Protein AF-0000000067930398 (afdb_homodimer)

Nearest PDB structures (foldseek):
  2qe9-assembly1_B  TM=8.617E-01  e=8.164E-05  Bacillus subtilis
  2p1a-assembly1_B  TM=7.192E-01  e=2.380E-03  Bacillus cereus ATCC 10987
  8fx9-assembly1_A-2  TM=7.506E-01  e=1.959E-02  Mycobacterium tuberculosis
  2nsf-assembly1_A  TM=5.444E-01  e=3.318E-02  Corynebacterium glutamicum
  8jd3-assembly1_2  TM=2.497E-01  e=5.804E+00  Homo sapiens

Secondary structure (DSSP, 8-state):
-HHHHHHHHHHHHHHHHHHHHHHTTS-HHHHH---SBTTBSHHHHHHHHHHHHHHHHHHHHS-S---S-TT--S-SSHHHHHHHHHHHHHHHHHHHHHS-GGGGGSEEEEE-TTS-EEEEEHHHHHHHHHHHHHHHHHHHHHHHHHTTPPP----HHHHHTSTTTGGG-/-HHHHHHHHHHHHHHHHHHHHHHTTS-HHHHH---SBTTBSHHHHHHHHHHHHHHHHHHHHS-S---S-TT--S-SSHHHHHHHHHHHHHHHHHHHHHS-GGGGGSEEEEE-TTS-EEEEEHHHHHHHHHHHHHHHHHHHHHHHHHTTPPP----HHHHHTSTTTGGG-

Solvent-accessible surface area (backbone atoms only — not comparable to full-atom values): 18364 Å² total; per-residue (Å²): 108,51,65,60,53,43,40,49,34,51,46,49,42,55,45,48,51,53,52,50,57,58,53,66,75,47,53,73,66,61,31,61,37,74,71,32,40,96,50,29,18,42,48,42,37,55,29,25,53,50,39,52,50,32,34,50,47,20,48,75,69,73,48,79,69,54,70,92,47,74,81,46,74,84,53,88,54,64,70,60,37,51,54,51,47,54,52,50,35,50,50,49,36,50,54,58,64,70,51,56,66,70,56,49,74,34,68,48,60,39,70,45,96,86,68,44,79,46,73,46,44,37,48,54,52,51,50,30,55,56,49,50,48,38,22,50,47,24,33,39,53,31,45,37,28,54,71,69,41,76,84,75,94,65,53,56,60,60,42,30,70,31,90,88,29,38,87,60,78,108,53,67,60,52,43,40,50,34,50,46,48,40,54,43,49,51,54,53,51,57,58,53,65,75,48,53,73,65,62,33,61,36,75,72,31,41,96,50,31,18,42,49,42,36,55,29,26,51,50,39,53,50,32,36,50,47,19,47,75,70,73,48,79,68,53,69,92,48,72,81,46,74,86,51,90,52,65,70,61,39,51,54,51,48,53,51,50,35,50,50,49,36,50,52,58,64,68,52,56,65,68,57,49,76,33,68,46,60,38,71,43,95,86,68,45,81,47,74,46,44,38,46,54,52,52,51,28,55,56,48,51,48,38,21,51,48,24,34,40,53,29,45,38,28,54,70,70,41,77,83,75,95,64,53,55,60,60,42,31,70,32,88,90,28,38,86,59,79

Radius of gyration: 19.27 Å; Cα contacts (8 Å, |Δi|>4): 491; chains: 2; bounding box: 47×46×44 Å

Sequence (338 aa):
MKQHFMMFAAYNQWANTRIYDAAADLDEEELGRDVGASFGSMLGTLNHLLVTDRIWMKRFTGEGDAPSNLAAILYRAFPGLRLAREAEDRRIVDWVGGMTDKAFAGRFSYMTTDMRTVSQRLAPALSHLFNHQTHHRGQAHMCLTVLGRPSVPLDLMLFQRSEEGRAYAMKQHFMMFAAYNQWANTRIYDAAADLDEEELGRDVGASFGSMLGTLNHLLVTDRIWMKRFTGEGDAPSNLAAILYRAFPGLRLAREAEDRRIVDWVGGMTDKAFAGRFSYMTTDMRTVSQRLAPALSHLFNHQTHHRGQAHMCLTVLGRPSVPLDLMLFQRSEEGRAYA

Structure (mmCIF, N/CA/C/O backbone):
data_AF-0000000067930398-model_v1
#
loop_
_entity.id
_entity.type
_entity.pdbx_description
1 polymer 'DinB family protein'
#
loop_
_atom_site.group_PDB
_atom_site.id
_atom_site.type_symbol
_atom_site.label_atom_id
_atom_site.label_alt_id
_atom_site.label_comp_id
_atom_site.label_asym_id
_atom_site.label_entity_id
_atom_site.label_seq_id
_atom_site.pdbx_PDB_ins_code
_atom_site.Cartn_x
_atom_site.Cartn_y
_atom_site.Cartn_z
_atom_site.occupancy
_atom_site.B_iso_or_equiv
_atom_site.auth_seq_id
_atom_site.auth_comp_id
_atom_site.auth_asym_id
_atom_site.auth_atom_id
_atom_site.pdbx_PDB_model_num
ATOM 1 N N . MET A 1 1 ? 1.537 16.5 9.758 1 93.19 1 MET A N 1
ATOM 2 C CA . MET A 1 1 ? 2.104 15.719 8.664 1 93.19 1 MET A CA 1
ATOM 3 C C . MET A 1 1 ? 3.385 15.016 9.102 1 93.19 1 MET A C 1
ATOM 5 O O . MET A 1 1 ? 3.617 13.859 8.742 1 93.19 1 MET A O 1
ATOM 9 N N . LYS A 1 2 ? 4.086 15.602 10.016 1 94.44 2 LYS A N 1
ATOM 10 C CA . LYS A 1 2 ? 5.348 14.992 10.438 1 94.44 2 LYS A CA 1
ATOM 11 C C . LYS A 1 2 ? 5.109 13.648 11.117 1 94.44 2 LYS A C 1
ATOM 13 O O . LYS A 1 2 ? 5.727 12.648 10.758 1 94.44 2 LYS A O 1
ATOM 18 N N . GLN A 1 3 ? 4.215 13.594 12.07 1 95.56 3 GLN A N 1
ATOM 19 C CA . GLN A 1 3 ? 3.926 12.352 12.773 1 95.56 3 GLN A CA 1
ATOM 20 C C . GLN A 1 3 ? 3.479 11.258 11.805 1 95.56 3 GLN A C 1
ATOM 22 O O . GLN A 1 3 ? 3.863 10.102 11.953 1 95.56 3 GLN A O 1
ATOM 27 N N . HIS A 1 4 ? 2.695 11.594 10.852 1 97.38 4 HIS A N 1
ATOM 28 C CA . HIS A 1 4 ? 2.182 10.672 9.844 1 97.38 4 HIS A CA 1
ATOM 29 C C . HIS A 1 4 ? 3.316 10.031 9.055 1 97.38 4 HIS A C 1
ATOM 31 O O . HIS A 1 4 ? 3.389 8.805 8.945 1 97.38 4 HIS A O 1
ATOM 37 N N . PHE A 1 5 ? 4.18 10.867 8.562 1 98.44 5 PHE A N 1
ATOM 38 C CA . PHE A 1 5 ? 5.234 10.336 7.707 1 98.44 5 PHE A CA 1
ATOM 39 C C . PHE A 1 5 ? 6.309 9.648 8.531 1 98.44 5 PHE A C 1
ATOM 41 O O . PHE A 1 5 ? 6.938 8.695 8.07 1 98.44 5 PHE A O 1
ATOM 48 N N . MET A 1 6 ? 6.508 10.086 9.789 1 98.38 6 MET A N 1
ATOM 49 C CA . MET A 1 6 ? 7.391 9.344 10.68 1 98.38 6 MET A CA 1
ATOM 50 C C . MET A 1 6 ? 6.832 7.957 10.969 1 98.38 6 MET A C 1
ATOM 52 O O . MET A 1 6 ? 7.582 6.984 11.062 1 98.38 6 MET A O 1
ATOM 56 N N . MET A 1 7 ? 5.555 7.852 11.141 1 98.69 7 MET A N 1
ATOM 57 C CA . MET A 1 7 ? 4.914 6.551 11.305 1 98.69 7 MET A CA 1
ATOM 58 C C . MET A 1 7 ? 5.207 5.641 10.117 1 98.69 7 MET A C 1
ATOM 60 O O . MET A 1 7 ? 5.609 4.488 10.297 1 98.69 7 MET A O 1
ATOM 64 N N . PHE A 1 8 ? 5.043 6.18 8.914 1 98.81 8 PHE A N 1
ATOM 65 C CA . PHE A 1 8 ? 5.227 5.344 7.734 1 98.81 8 PHE A CA 1
ATOM 66 C C . PHE A 1 8 ? 6.695 4.98 7.551 1 98.81 8 PHE A C 1
ATOM 68 O O . PHE A 1 8 ? 7.012 3.883 7.086 1 98.81 8 PHE A O 1
ATOM 75 N N . ALA A 1 9 ? 7.602 5.926 7.844 1 98.88 9 ALA A N 1
ATOM 76 C CA . ALA A 1 9 ? 9.023 5.59 7.781 1 98.88 9 ALA A CA 1
ATOM 77 C C . ALA A 1 9 ? 9.359 4.445 8.734 1 98.88 9 ALA A C 1
ATOM 79 O O . ALA A 1 9 ? 10.039 3.49 8.352 1 98.88 9 ALA A O 1
ATOM 80 N N . ALA A 1 10 ? 8.867 4.547 9.922 1 98.81 10 ALA A N 1
ATOM 81 C CA . ALA A 1 10 ? 9.102 3.506 10.922 1 98.81 10 ALA A CA 1
ATOM 82 C C . ALA A 1 10 ? 8.406 2.205 10.539 1 98.81 10 ALA A C 1
ATOM 84 O O . ALA A 1 10 ? 8.984 1.122 10.68 1 98.81 10 ALA A O 1
ATOM 85 N N . TYR A 1 11 ? 7.18 2.293 10.117 1 98.94 11 TYR A N 1
ATOM 86 C CA . TYR A 1 11 ? 6.445 1.121 9.656 1 98.94 11 TYR A CA 1
ATOM 87 C C . TYR A 1 11 ? 7.184 0.428 8.516 1 98.94 11 TYR A C 1
ATOM 89 O O . TYR A 1 11 ? 7.27 -0.802 8.484 1 98.94 11 TYR A O 1
ATOM 97 N N . ASN A 1 12 ? 7.633 1.242 7.527 1 98.81 12 ASN A N 1
ATOM 98 C CA . ASN A 1 12 ? 8.359 0.679 6.395 1 98.81 12 ASN A CA 1
ATOM 99 C C . ASN A 1 12 ? 9.57 -0.131 6.852 1 98.81 12 ASN A C 1
ATOM 101 O O . ASN A 1 12 ? 9.797 -1.239 6.363 1 98.81 12 ASN A O 1
ATOM 105 N N . GLN A 1 13 ? 10.32 0.449 7.762 1 98.81 13 GLN A N 1
ATOM 106 C CA . GLN A 1 13 ? 11.461 -0.281 8.305 1 98.81 13 GLN A CA 1
ATOM 107 C C . GLN A 1 13 ? 11.016 -1.574 8.984 1 98.81 13 GLN A C 1
ATOM 109 O O . GLN A 1 13 ? 11.594 -2.637 8.742 1 98.81 13 GLN A O 1
ATOM 114 N N . TRP A 1 14 ? 10.008 -1.521 9.781 1 98.88 14 TRP A N 1
ATOM 115 C CA . TRP A 1 14 ? 9.445 -2.656 10.5 1 98.88 14 TRP A CA 1
ATOM 116 C C . TRP A 1 14 ? 8.961 -3.73 9.531 1 98.88 14 TRP A C 1
ATOM 118 O O . TRP A 1 14 ? 9.289 -4.906 9.688 1 98.88 14 TRP A O 1
ATOM 128 N N . ALA A 1 15 ? 8.227 -3.373 8.562 1 98.88 15 ALA A N 1
ATOM 129 C CA . ALA A 1 15 ? 7.645 -4.301 7.594 1 98.88 15 ALA A CA 1
ATOM 130 C C . ALA A 1 15 ? 8.727 -4.918 6.707 1 98.88 15 ALA A C 1
ATOM 132 O O . ALA A 1 15 ? 8.68 -6.113 6.406 1 98.88 15 ALA A O 1
ATOM 133 N N . ASN A 1 16 ? 9.664 -4.07 6.246 1 98.88 16 ASN A N 1
ATOM 134 C CA . ASN A 1 16 ? 10.773 -4.609 5.469 1 98.88 16 ASN A CA 1
ATOM 135 C C . ASN A 1 16 ? 11.555 -5.652 6.258 1 98.88 16 ASN A C 1
ATOM 137 O O . ASN A 1 16 ? 11.922 -6.699 5.719 1 98.88 16 ASN A O 1
ATOM 141 N N . THR A 1 17 ? 11.82 -5.348 7.504 1 98.81 17 THR A N 1
ATOM 142 C CA . THR A 1 17 ? 12.539 -6.312 8.328 1 98.81 17 THR A CA 1
ATOM 143 C C . THR A 1 17 ? 11.812 -7.656 8.336 1 98.81 17 THR A C 1
ATOM 145 O O . THR A 1 17 ? 12.438 -8.703 8.172 1 98.81 17 THR A O 1
ATOM 148 N N . ARG A 1 18 ? 10.578 -7.703 8.469 1 98.81 18 ARG A N 1
ATOM 149 C CA . ARG A 1 18 ? 9.781 -8.922 8.555 1 98.81 18 ARG A CA 1
ATOM 150 C C . ARG A 1 18 ? 9.797 -9.68 7.23 1 98.81 18 ARG A C 1
ATOM 152 O O . ARG A 1 18 ? 9.938 -10.906 7.215 1 98.81 18 ARG A O 1
ATOM 159 N N . ILE A 1 19 ? 9.633 -8.969 6.125 1 98.88 19 ILE A N 1
ATOM 160 C CA . ILE A 1 19 ? 9.633 -9.609 4.816 1 98.88 19 ILE A CA 1
ATOM 161 C C . ILE A 1 19 ? 11.023 -10.188 4.531 1 98.88 19 ILE A C 1
ATOM 163 O O . ILE A 1 19 ? 11.141 -11.297 4 1 98.88 19 ILE A O 1
ATOM 167 N N . TYR A 1 20 ? 12.07 -9.422 4.828 1 98.94 20 TYR A N 1
ATOM 168 C CA . TYR A 1 20 ? 13.43 -9.906 4.59 1 98.94 20 TYR A CA 1
ATOM 169 C C . TYR A 1 20 ? 13.75 -11.094 5.484 1 98.94 20 TYR A C 1
ATOM 171 O O . TYR A 1 20 ? 14.453 -12.023 5.07 1 98.94 20 TYR A O 1
ATOM 179 N N . ASP A 1 21 ? 13.266 -11.094 6.766 1 98.88 21 ASP A N 1
ATOM 180 C CA . ASP A 1 21 ? 13.43 -12.25 7.633 1 98.88 21 ASP A CA 1
ATOM 181 C C . ASP A 1 21 ? 12.805 -13.5 7.008 1 98.88 21 ASP A C 1
ATOM 183 O O . ASP A 1 21 ? 13.422 -14.57 7.008 1 98.88 21 ASP A O 1
ATOM 187 N N . ALA A 1 22 ? 11.625 -13.367 6.516 1 98.81 22 ALA A N 1
ATOM 188 C CA . ALA A 1 22 ? 10.953 -14.492 5.875 1 98.81 22 ALA A CA 1
ATOM 189 C C . ALA A 1 22 ? 11.688 -14.93 4.613 1 98.81 22 ALA A C 1
ATOM 191 O O . ALA A 1 22 ? 11.836 -16.125 4.355 1 98.81 22 ALA A O 1
ATOM 192 N N . ALA A 1 23 ? 12.148 -13.961 3.832 1 98.81 23 ALA A N 1
ATOM 193 C CA . ALA A 1 23 ? 12.844 -14.242 2.58 1 98.81 23 ALA A CA 1
ATOM 194 C C . ALA A 1 23 ? 14.18 -14.938 2.838 1 98.81 23 ALA A C 1
ATOM 196 O O . ALA A 1 23 ? 14.68 -15.664 1.979 1 98.81 23 ALA A O 1
ATOM 197 N N . ALA A 1 24 ? 14.742 -14.695 4 1 98.44 24 ALA A N 1
ATOM 198 C CA . ALA A 1 24 ? 16.031 -15.281 4.352 1 98.44 24 ALA A CA 1
ATOM 199 C C . ALA A 1 24 ? 15.938 -16.797 4.441 1 98.44 24 ALA A C 1
ATOM 201 O O . ALA A 1 24 ? 16.953 -17.5 4.379 1 98.44 24 ALA A O 1
ATOM 202 N N . ASP A 1 25 ? 14.742 -17.344 4.602 1 97.69 25 ASP A N 1
ATOM 203 C CA . ASP A 1 25 ? 14.531 -18.781 4.699 1 97.69 25 ASP A CA 1
ATOM 204 C C . ASP A 1 25 ? 14.469 -19.422 3.312 1 97.69 25 ASP A C 1
ATOM 206 O O . ASP A 1 25 ? 14.438 -20.641 3.193 1 97.69 25 ASP A O 1
ATOM 210 N N . LEU A 1 26 ? 14.461 -18.641 2.25 1 98.44 26 LEU A N 1
ATOM 211 C CA . LEU A 1 26 ? 14.461 -19.156 0.886 1 98.44 26 LEU A CA 1
ATOM 212 C C . LEU A 1 26 ? 15.891 -19.469 0.426 1 98.44 26 LEU A C 1
ATOM 214 O O . LEU A 1 26 ? 16.812 -18.719 0.75 1 98.44 26 LEU A O 1
ATOM 218 N N . ASP A 1 27 ? 16.062 -20.531 -0.347 1 98.06 27 ASP A N 1
ATOM 219 C CA . ASP A 1 27 ? 17.375 -20.75 -0.948 1 98.06 27 ASP A CA 1
ATOM 220 C C . ASP A 1 27 ? 17.547 -19.922 -2.219 1 98.06 27 ASP A C 1
ATOM 222 O O . ASP A 1 27 ? 16.625 -19.219 -2.635 1 98.06 27 ASP A O 1
ATOM 226 N N . GLU A 1 28 ? 18.688 -19.969 -2.799 1 97.62 28 GLU A N 1
ATOM 227 C CA . GLU A 1 28 ? 19.031 -19.125 -3.934 1 97.62 28 GLU A CA 1
ATOM 228 C C . GLU A 1 28 ? 18.094 -19.375 -5.117 1 97.62 28 GLU A C 1
ATOM 230 O O . GLU A 1 28 ? 17.672 -18.438 -5.801 1 97.62 28 GLU A O 1
ATOM 235 N N . GLU A 1 29 ? 17.844 -20.578 -5.402 1 98.25 29 GLU A N 1
ATOM 236 C CA . GLU A 1 29 ? 16.938 -20.922 -6.5 1 98.25 29 GLU A CA 1
ATOM 237 C C . GLU A 1 29 ? 15.547 -20.359 -6.273 1 98.25 29 GLU A C 1
ATOM 239 O O . GLU A 1 29 ? 14.945 -19.781 -7.188 1 98.25 29 GLU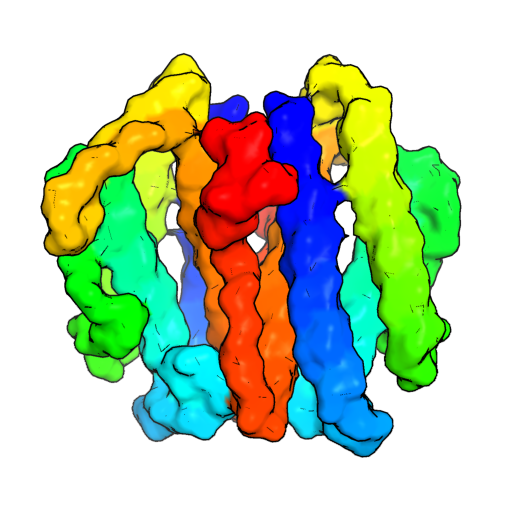 A O 1
ATOM 244 N N . GLU A 1 30 ? 15.023 -20.484 -5.074 1 98.69 30 GLU A N 1
ATOM 245 C CA . GLU A 1 30 ? 13.695 -19.969 -4.73 1 98.69 30 GLU A CA 1
ATOM 246 C C . GLU A 1 30 ? 13.664 -18.438 -4.812 1 98.69 30 GLU A C 1
ATOM 248 O O . GLU A 1 30 ? 12.695 -17.859 -5.305 1 98.69 30 GLU A O 1
ATOM 253 N N . LEU A 1 31 ? 14.727 -17.828 -4.289 1 98.75 31 LEU A N 1
ATOM 254 C CA . LEU A 1 31 ? 14.805 -16.359 -4.316 1 98.75 31 LEU A CA 1
ATOM 255 C C . LEU A 1 31 ? 14.711 -15.836 -5.746 1 98.75 31 LEU A C 1
ATOM 257 O O . LEU A 1 31 ? 14.086 -14.805 -5.992 1 98.75 31 LEU A O 1
ATOM 261 N N . GLY A 1 32 ? 15.289 -16.531 -6.66 1 98.62 32 GLY A N 1
ATOM 262 C CA . GLY A 1 32 ? 15.375 -16.047 -8.031 1 98.62 32 GLY A CA 1
ATOM 263 C C . GLY A 1 32 ? 14.312 -16.656 -8.938 1 98.62 32 GLY A C 1
ATOM 264 O O . GLY A 1 32 ? 14.219 -16.281 -10.109 1 98.62 32 GLY A O 1
ATOM 265 N N . ARG A 1 33 ? 13.492 -17.578 -8.445 1 98.62 33 ARG A N 1
ATOM 266 C CA . ARG A 1 33 ? 12.5 -18.266 -9.266 1 98.62 33 ARG A CA 1
ATOM 267 C C . ARG A 1 33 ? 11.445 -17.297 -9.773 1 98.62 33 ARG A C 1
ATOM 269 O O . ARG A 1 33 ? 10.93 -16.469 -9.016 1 98.62 33 ARG A O 1
ATOM 276 N N . ASP A 1 34 ? 11.148 -17.391 -11.078 1 98.62 34 ASP A N 1
ATOM 277 C CA . ASP A 1 34 ? 10.047 -16.594 -11.617 1 98.62 34 ASP A CA 1
ATOM 278 C C . ASP A 1 34 ? 8.703 -17.125 -11.133 1 98.62 34 ASP A C 1
ATOM 280 O O . ASP A 1 34 ? 8.305 -18.234 -11.484 1 98.62 34 ASP A O 1
ATOM 284 N N . VAL A 1 35 ? 8.039 -16.375 -10.328 1 98.5 35 VAL A N 1
ATOM 285 C CA . VAL A 1 35 ? 6.762 -16.812 -9.773 1 98.5 35 VAL A CA 1
ATOM 286 C C . VAL A 1 35 ? 5.633 -15.93 -10.289 1 98.5 35 VAL A C 1
ATOM 288 O O . VAL A 1 35 ? 4.555 -15.883 -9.695 1 98.5 35 VAL A O 1
ATOM 291 N N . GLY A 1 36 ? 5.895 -15.109 -11.273 1 97.75 36 GLY A N 1
ATOM 292 C CA . GLY A 1 36 ? 4.844 -14.367 -11.961 1 97.75 36 GLY A CA 1
ATOM 293 C C . GLY A 1 36 ? 4.672 -12.953 -11.438 1 97.75 36 GLY A C 1
ATOM 294 O O . GLY A 1 36 ? 3.756 -12.242 -11.852 1 97.75 36 GLY A O 1
ATOM 295 N N . ALA A 1 37 ? 5.574 -12.523 -10.539 1 96.94 37 ALA A N 1
ATOM 296 C CA . ALA A 1 37 ? 5.52 -11.148 -10.055 1 96.94 37 ALA A CA 1
ATOM 297 C C . ALA A 1 37 ? 5.906 -10.164 -11.156 1 96.94 37 ALA A C 1
ATOM 299 O O . ALA A 1 37 ? 6.508 -10.555 -12.164 1 96.94 37 ALA A O 1
ATOM 300 N N . SER A 1 38 ? 5.562 -8.906 -11 1 96.31 38 SER A N 1
ATOM 301 C CA . SER A 1 38 ? 5.875 -7.867 -11.969 1 96.31 38 SER A CA 1
ATOM 302 C C . SER A 1 38 ? 7.363 -7.848 -12.305 1 96.31 38 SER A C 1
ATOM 304 O O . SER A 1 38 ? 7.746 -7.578 -13.438 1 96.31 38 SER A O 1
ATOM 306 N N . PHE A 1 39 ? 8.141 -8.148 -11.266 1 97.62 39 PHE A N 1
ATOM 307 C CA . PHE A 1 39 ? 9.586 -8.188 -11.453 1 97.62 39 PHE A CA 1
ATOM 308 C C . PHE A 1 39 ? 10.109 -9.617 -11.32 1 97.62 39 PHE A C 1
ATOM 310 O O . PHE A 1 39 ? 11.242 -9.828 -10.891 1 97.62 39 PHE A O 1
ATOM 317 N N . GLY A 1 40 ? 9.25 -10.523 -11.578 1 97.88 40 GLY A N 1
ATOM 318 C CA . GLY A 1 40 ? 9.547 -11.922 -11.82 1 97.88 40 GLY A CA 1
ATOM 319 C C . GLY A 1 40 ? 9.641 -12.742 -10.547 1 97.88 40 GLY A C 1
ATOM 320 O O . GLY A 1 40 ? 9.016 -13.797 -10.43 1 97.88 40 GLY A O 1
ATOM 321 N N . SER A 1 41 ? 10.469 -12.289 -9.586 1 98.81 41 SER A N 1
ATOM 322 C CA . SER A 1 41 ? 10.844 -13.109 -8.438 1 98.81 41 SER A CA 1
ATOM 323 C C . SER A 1 41 ? 10.883 -12.281 -7.156 1 98.81 41 SER A C 1
ATOM 325 O O . SER A 1 41 ? 10.742 -11.055 -7.199 1 98.81 41 SER A O 1
ATOM 327 N N . MET A 1 42 ? 11.031 -13.031 -6.039 1 98.88 42 MET A N 1
ATOM 328 C CA . MET A 1 42 ? 11.281 -12.359 -4.77 1 98.88 42 MET A CA 1
ATOM 329 C C . MET A 1 42 ? 12.492 -11.445 -4.867 1 98.88 42 MET A C 1
ATOM 331 O O . MET A 1 42 ? 12.422 -10.273 -4.484 1 98.88 42 MET A O 1
ATOM 335 N N . LEU A 1 43 ? 13.578 -11.969 -5.426 1 98.88 43 LEU A N 1
ATOM 336 C CA . LEU A 1 43 ? 14.805 -11.188 -5.555 1 98.88 43 LEU A CA 1
ATOM 337 C C . LEU A 1 43 ? 14.586 -9.969 -6.434 1 98.88 43 LEU A C 1
ATOM 339 O O . LEU A 1 43 ? 15 -8.859 -6.086 1 98.88 43 LEU A O 1
ATOM 343 N N . GLY A 1 44 ? 13.938 -10.172 -7.582 1 98.81 44 GLY A N 1
ATOM 344 C CA . GLY A 1 44 ? 13.641 -9.047 -8.461 1 98.81 44 GLY A CA 1
ATOM 345 C C . GLY A 1 44 ? 12.766 -7.996 -7.809 1 98.81 44 GLY A C 1
ATOM 346 O O . GLY A 1 44 ? 13.008 -6.797 -7.965 1 98.81 44 GLY A O 1
ATOM 347 N N . THR A 1 45 ? 11.789 -8.406 -7.062 1 98.88 45 THR A N 1
ATOM 348 C CA . THR A 1 45 ? 10.852 -7.5 -6.41 1 98.88 45 THR A CA 1
ATOM 349 C C . THR A 1 45 ? 11.555 -6.684 -5.328 1 98.88 45 THR A C 1
ATOM 351 O O . THR A 1 45 ? 11.383 -5.465 -5.254 1 98.88 45 THR A O 1
ATOM 354 N N . LEU A 1 46 ? 12.359 -7.352 -4.508 1 98.94 46 LEU A N 1
ATOM 355 C CA . LEU A 1 46 ? 13.047 -6.652 -3.426 1 98.94 46 LEU A CA 1
ATOM 356 C C . LEU A 1 46 ? 14.094 -5.691 -3.979 1 98.94 46 LEU A C 1
ATOM 358 O O . LEU A 1 46 ? 14.297 -4.605 -3.432 1 98.94 46 LEU A O 1
ATOM 362 N N . ASN A 1 47 ? 14.773 -6.059 -5.035 1 98.88 47 ASN A N 1
ATOM 363 C CA . ASN A 1 47 ? 15.672 -5.121 -5.691 1 98.88 47 ASN A CA 1
ATOM 364 C C . ASN A 1 47 ? 14.922 -3.91 -6.238 1 98.88 47 ASN A C 1
ATOM 366 O O . ASN A 1 47 ? 15.367 -2.771 -6.082 1 98.88 47 ASN A O 1
ATOM 370 N N . HIS A 1 48 ? 13.805 -4.105 -6.863 1 98.81 48 HIS A N 1
ATOM 371 C CA . HIS A 1 48 ? 13.008 -3.008 -7.395 1 98.81 48 HIS A CA 1
ATOM 372 C C . HIS A 1 48 ? 12.633 -2.018 -6.301 1 98.81 48 HIS A C 1
ATOM 374 O O . HIS A 1 48 ? 12.688 -0.803 -6.508 1 98.81 48 HIS A O 1
ATOM 380 N N . LEU A 1 49 ? 12.266 -2.549 -5.16 1 98.81 49 LEU A N 1
ATOM 381 C CA . LEU A 1 49 ? 11.898 -1.69 -4.039 1 98.81 49 LEU A CA 1
ATOM 382 C C . LEU A 1 49 ? 13.07 -0.814 -3.617 1 98.81 49 LEU A C 1
ATOM 384 O O . LEU A 1 49 ? 12.906 0.386 -3.387 1 98.81 49 LEU A O 1
ATOM 388 N N . LEU A 1 50 ? 14.203 -1.416 -3.506 1 98.81 50 LEU A N 1
ATOM 389 C CA . LEU A 1 50 ? 15.391 -0.657 -3.135 1 98.81 50 LEU A CA 1
ATOM 390 C C . LEU A 1 50 ? 15.742 0.365 -4.211 1 98.81 50 LEU A C 1
ATOM 392 O O . LEU A 1 50 ? 16.047 1.52 -3.9 1 98.81 50 LEU A O 1
ATOM 396 N N . VAL A 1 51 ? 15.664 -0.019 -5.488 1 98.62 51 VAL A N 1
ATOM 397 C CA . VAL A 1 51 ? 15.953 0.848 -6.625 1 98.62 51 VAL A CA 1
ATOM 398 C C . VAL A 1 51 ? 15.062 2.086 -6.566 1 98.62 51 VAL A C 1
ATOM 400 O O . VAL A 1 51 ? 15.555 3.217 -6.633 1 98.62 51 VAL A O 1
ATOM 403 N N . THR A 1 52 ? 13.82 1.896 -6.402 1 98.25 52 THR A N 1
ATOM 404 C CA . THR A 1 52 ? 12.867 3.002 -6.434 1 98.25 52 THR A CA 1
ATOM 405 C C . THR A 1 52 ? 13.078 3.924 -5.234 1 98.25 52 THR A C 1
ATOM 407 O O . THR A 1 52 ? 12.992 5.148 -5.367 1 98.25 52 THR A O 1
ATOM 410 N N . ASP A 1 53 ? 13.312 3.322 -4.066 1 98.56 53 ASP A N 1
ATOM 411 C CA . ASP A 1 53 ? 13.594 4.148 -2.896 1 98.56 53 ASP A CA 1
ATOM 412 C C . ASP A 1 53 ? 14.812 5.039 -3.127 1 98.56 53 ASP A C 1
ATOM 414 O O . ASP A 1 53 ? 14.789 6.227 -2.805 1 98.56 53 ASP A O 1
ATOM 418 N N . ARG A 1 54 ? 15.844 4.484 -3.652 1 98.19 54 ARG A N 1
ATOM 419 C CA . ARG A 1 54 ? 17.062 5.25 -3.895 1 98.19 54 ARG A CA 1
ATOM 420 C C . ARG A 1 54 ? 16.812 6.367 -4.902 1 98.19 54 ARG A C 1
ATOM 422 O O . ARG A 1 54 ? 17.312 7.48 -4.742 1 98.19 54 ARG A O 1
ATOM 429 N N . ILE A 1 55 ? 16.062 6.102 -5.922 1 96.88 55 ILE A N 1
ATOM 430 C CA . ILE A 1 55 ? 15.727 7.117 -6.914 1 96.88 55 ILE A CA 1
ATOM 431 C C . ILE A 1 55 ? 14.984 8.273 -6.242 1 96.88 55 ILE A C 1
ATOM 433 O O . ILE A 1 55 ? 15.359 9.438 -6.402 1 96.88 55 ILE A O 1
ATOM 437 N N . TRP A 1 56 ? 14.008 8 -5.5 1 97.69 56 TRP A N 1
ATOM 438 C CA . TRP A 1 56 ? 13.188 9.047 -4.902 1 97.69 56 TRP A CA 1
ATOM 439 C C . TRP A 1 56 ? 13.945 9.773 -3.799 1 97.69 56 TRP A C 1
ATOM 441 O O . TRP A 1 56 ? 13.812 10.992 -3.646 1 97.69 56 TRP A O 1
ATOM 451 N N . MET A 1 57 ? 14.758 9 -3.004 1 98.19 57 MET A N 1
ATOM 452 C CA . MET A 1 57 ? 15.547 9.664 -1.974 1 98.19 57 MET A CA 1
ATOM 453 C C . MET A 1 57 ? 16.562 10.609 -2.598 1 98.19 57 MET A C 1
ATOM 455 O O . MET A 1 57 ? 16.875 11.664 -2.035 1 98.19 57 MET A O 1
ATOM 459 N N . LYS A 1 58 ? 17.094 10.242 -3.721 1 96.88 58 LYS A N 1
ATOM 460 C CA . LYS A 1 58 ? 17.953 11.172 -4.453 1 96.88 58 LYS A CA 1
ATOM 461 C C . LYS A 1 58 ? 17.172 12.406 -4.883 1 96.88 58 LYS A C 1
ATOM 463 O O . LYS A 1 58 ? 17.672 13.531 -4.766 1 96.88 58 LYS A O 1
ATOM 468 N N . ARG A 1 59 ? 16.031 12.242 -5.391 1 96.56 59 ARG A N 1
ATOM 469 C CA . ARG A 1 59 ? 15.188 13.367 -5.789 1 96.56 59 ARG A CA 1
ATOM 470 C C . ARG A 1 59 ? 14.891 14.281 -4.602 1 96.56 59 ARG A C 1
ATOM 472 O O . ARG A 1 59 ? 14.953 15.508 -4.723 1 96.56 59 ARG A O 1
ATOM 479 N N . PHE A 1 60 ? 14.586 13.695 -3.438 1 97.62 60 PHE A N 1
ATOM 480 C CA . PHE A 1 60 ? 14.188 14.445 -2.254 1 97.62 60 PHE A CA 1
ATOM 481 C C . PHE A 1 60 ? 15.375 15.211 -1.681 1 97.62 60 PHE A C 1
ATOM 483 O O . PHE A 1 60 ? 15.227 16.344 -1.223 1 97.62 60 PHE A O 1
ATOM 490 N N . THR A 1 61 ? 16.578 14.594 -1.695 1 96.75 61 THR A N 1
ATOM 491 C CA . THR A 1 61 ? 17.656 15.109 -0.862 1 96.75 61 THR A CA 1
ATOM 492 C C . THR A 1 61 ? 18.797 15.648 -1.726 1 96.75 61 THR A C 1
ATOM 494 O O . THR A 1 61 ? 19.672 16.359 -1.233 1 96.75 61 THR A O 1
ATOM 497 N N . GLY A 1 62 ? 18.812 15.172 -3.006 1 94.81 62 GLY A N 1
ATOM 498 C CA . GLY A 1 62 ? 19.938 15.477 -3.869 1 94.81 62 GLY A CA 1
ATOM 499 C C . GLY A 1 62 ? 21.156 14.602 -3.607 1 94.81 62 GLY A C 1
ATOM 500 O O . GLY A 1 62 ? 22.203 14.789 -4.23 1 94.81 62 GLY A O 1
ATOM 501 N N . GLU A 1 63 ? 21.016 13.625 -2.723 1 95.69 63 GLU A N 1
ATOM 502 C CA . GLU A 1 63 ? 22.156 12.812 -2.309 1 95.69 63 GLU A CA 1
ATOM 503 C C . GLU A 1 63 ? 21.906 11.336 -2.6 1 95.69 63 GLU A C 1
ATOM 505 O O . GLU A 1 63 ? 20.766 10.883 -2.615 1 95.69 63 GLU A O 1
ATOM 510 N N . GLY A 1 64 ? 23.031 10.578 -2.852 1 94.75 64 GLY A N 1
ATOM 511 C CA . GLY A 1 64 ? 22.969 9.133 -2.994 1 94.75 64 GLY A CA 1
ATOM 512 C C . GLY A 1 64 ? 22.938 8.68 -4.441 1 94.75 64 GLY A C 1
ATOM 513 O O . GLY A 1 64 ? 22.828 9.5 -5.355 1 94.75 64 GLY A O 1
ATOM 514 N N . ASP A 1 65 ? 23.016 7.379 -4.605 1 91.81 65 ASP A N 1
ATOM 515 C CA . ASP A 1 65 ? 22.984 6.766 -5.93 1 91.81 65 ASP A CA 1
ATOM 516 C C . ASP A 1 65 ? 21.547 6.527 -6.395 1 91.81 65 ASP A C 1
ATOM 518 O O . ASP A 1 65 ? 20.688 6.172 -5.594 1 91.81 65 ASP A O 1
ATOM 522 N N . ALA A 1 66 ? 21.297 6.797 -7.641 1 92.31 66 ALA A N 1
ATOM 523 C CA . ALA A 1 66 ? 20 6.547 -8.258 1 92.31 66 ALA A CA 1
ATOM 524 C C . ALA A 1 66 ? 20.141 5.723 -9.531 1 92.31 66 ALA A C 1
ATOM 526 O O . ALA A 1 66 ? 20.531 6.246 -10.578 1 92.31 66 ALA A O 1
ATOM 527 N N . PRO A 1 67 ? 19.75 4.504 -9.422 1 92.56 67 PRO A N 1
ATOM 528 C CA . PRO A 1 67 ? 19.812 3.691 -10.641 1 92.56 67 PRO A CA 1
ATOM 529 C C . PRO A 1 67 ? 18.906 4.227 -11.75 1 92.56 67 PRO A C 1
ATOM 531 O O . PRO A 1 67 ? 17.922 4.902 -11.477 1 92.56 67 PRO A O 1
ATOM 534 N N . SER A 1 68 ? 19.25 3.885 -13.008 1 89.44 68 SER A N 1
ATOM 535 C CA . SER A 1 68 ? 18.516 4.438 -14.141 1 89.44 68 SER A CA 1
ATOM 536 C C . SER A 1 68 ? 17.516 3.428 -14.695 1 89.44 68 SER A C 1
ATOM 538 O O . SER A 1 68 ? 16.734 3.748 -15.602 1 89.44 68 SER A O 1
ATOM 540 N N . ASN A 1 69 ? 17.562 2.279 -14.172 1 93.69 69 ASN A N 1
ATOM 541 C CA . ASN A 1 69 ? 16.703 1.188 -14.609 1 93.69 69 ASN A CA 1
ATOM 542 C C . ASN A 1 69 ? 15.883 0.626 -13.453 1 93.69 69 ASN A C 1
ATOM 544 O O . ASN A 1 69 ? 16.438 0.144 -12.469 1 93.69 69 ASN A O 1
ATOM 548 N N . LEU A 1 70 ? 14.594 0.672 -13.633 1 94.62 70 LEU A N 1
ATOM 549 C CA . LEU A 1 70 ? 13.695 0.259 -12.562 1 94.62 70 LEU A CA 1
ATOM 550 C C . LEU A 1 70 ? 13.82 -1.236 -12.289 1 94.62 70 LEU A C 1
ATOM 552 O O . LEU A 1 70 ? 13.43 -1.715 -11.227 1 94.62 70 LEU A O 1
ATOM 556 N N . ALA A 1 71 ? 14.32 -2.02 -13.25 1 96.31 71 ALA A N 1
ATOM 557 C CA . ALA A 1 71 ? 14.453 -3.465 -13.094 1 96.31 71 ALA A CA 1
ATOM 558 C C . ALA A 1 71 ? 15.891 -3.85 -12.75 1 96.31 71 ALA A C 1
ATOM 560 O O . ALA A 1 71 ? 16.25 -5.027 -12.797 1 96.31 71 ALA A O 1
ATOM 561 N N . ALA A 1 72 ? 16.719 -2.842 -12.43 1 97.19 72 ALA A N 1
ATOM 562 C CA . ALA A 1 72 ? 18.109 -3.109 -12.094 1 97.19 72 ALA A CA 1
ATOM 563 C C . ALA A 1 72 ? 18.219 -4.07 -10.914 1 97.19 72 ALA A C 1
ATOM 565 O O . ALA A 1 72 ? 17.469 -3.947 -9.938 1 97.19 72 ALA A O 1
ATOM 566 N N . ILE A 1 73 ? 19.109 -5.07 -11.039 1 98.25 73 ILE A N 1
ATOM 567 C CA . ILE A 1 73 ? 19.484 -5.93 -9.922 1 98.25 73 ILE A CA 1
ATOM 568 C C . ILE A 1 73 ? 20.75 -5.395 -9.266 1 98.25 73 ILE A C 1
ATOM 570 O O . ILE A 1 73 ? 21.859 -5.711 -9.695 1 98.25 73 ILE A O 1
ATOM 574 N N . LEU A 1 74 ? 20.594 -4.633 -8.227 1 98.19 74 LEU A N 1
ATOM 575 C CA . LEU A 1 74 ? 21.719 -4.012 -7.531 1 98.19 74 LEU A CA 1
ATOM 576 C C . LEU A 1 74 ? 22.531 -5.055 -6.77 1 98.19 74 LEU A C 1
ATOM 578 O O . LEU A 1 74 ? 23.75 -4.949 -6.672 1 98.19 74 LEU A O 1
ATOM 582 N N . TYR A 1 75 ? 21.844 -6.043 -6.148 1 98.31 75 TYR A N 1
ATOM 583 C CA . TYR A 1 75 ? 22.453 -7.125 -5.383 1 98.31 75 TYR A CA 1
ATOM 584 C C . TYR A 1 75 ? 21.875 -8.477 -5.793 1 98.31 75 TYR A C 1
ATOM 586 O O . TYR A 1 75 ? 20.672 -8.695 -5.691 1 98.31 75 TYR A O 1
ATOM 594 N N . ARG A 1 76 ? 22.703 -9.352 -6.219 1 97.81 76 ARG A N 1
ATOM 595 C CA . ARG A 1 76 ? 22.297 -10.711 -6.566 1 97.81 76 ARG A CA 1
ATOM 596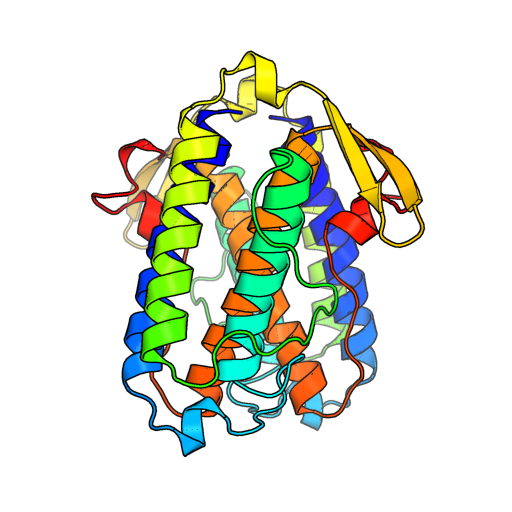 C C . ARG A 1 76 ? 22.266 -11.602 -5.328 1 97.81 76 ARG A C 1
ATOM 598 O O . ARG A 1 76 ? 21.422 -12.492 -5.219 1 97.81 76 ARG A O 1
ATOM 605 N N . ALA A 1 77 ? 23.297 -11.391 -4.465 1 98.19 77 ALA A N 1
ATOM 606 C CA . ALA A 1 77 ? 23.344 -12.141 -3.217 1 98.19 77 ALA A CA 1
ATOM 607 C C . ALA A 1 77 ? 22.438 -11.516 -2.162 1 98.19 77 ALA A C 1
ATOM 609 O O . ALA A 1 77 ? 22.531 -10.312 -1.89 1 98.19 77 ALA A O 1
ATOM 610 N N . PHE A 1 78 ? 21.641 -12.312 -1.527 1 98.62 78 PHE A N 1
ATOM 611 C CA . PHE A 1 78 ? 20.594 -11.852 -0.608 1 98.62 78 PHE A CA 1
ATOM 612 C C . PHE A 1 78 ? 21.219 -11.141 0.588 1 98.62 78 PHE A C 1
ATOM 614 O O . PHE A 1 78 ? 20.719 -10.094 1.023 1 98.62 78 PHE A O 1
ATOM 621 N N . PRO A 1 79 ? 22.328 -11.57 1.187 1 98.5 79 PRO A N 1
ATOM 622 C CA . PRO A 1 79 ? 22.875 -10.867 2.35 1 98.5 79 PRO A CA 1
ATOM 623 C C . PRO A 1 79 ? 23.25 -9.414 2.039 1 98.5 79 PRO A C 1
ATOM 625 O O . PRO A 1 79 ? 23.016 -8.531 2.861 1 98.5 79 PRO A O 1
ATOM 628 N N . GLY A 1 80 ? 23.828 -9.188 0.89 1 98.75 80 GLY A N 1
ATOM 629 C CA . GLY A 1 80 ? 24.125 -7.824 0.485 1 98.75 80 GLY A CA 1
ATOM 630 C C . GLY A 1 80 ? 22.891 -6.973 0.294 1 98.75 80 GLY A C 1
ATOM 631 O O . GLY A 1 80 ? 22.875 -5.801 0.68 1 98.75 80 GLY A O 1
ATOM 632 N N . LEU A 1 81 ? 21.906 -7.547 -0.316 1 98.81 81 LEU A N 1
ATOM 633 C CA . LEU A 1 81 ? 20.625 -6.852 -0.504 1 98.81 81 LEU A CA 1
ATOM 634 C C . LEU A 1 81 ? 20.016 -6.465 0.837 1 98.81 81 LEU A C 1
ATOM 636 O O . LEU A 1 81 ? 19.531 -5.344 1.005 1 98.81 81 LEU A O 1
ATOM 640 N N . ARG A 1 82 ? 20.016 -7.41 1.778 1 98.88 82 ARG A N 1
ATOM 641 C CA . ARG A 1 82 ? 19.469 -7.156 3.104 1 98.88 82 ARG A CA 1
ATOM 642 C C . ARG A 1 82 ? 20.188 -6.008 3.791 1 98.88 82 ARG A C 1
ATOM 644 O O . ARG A 1 82 ? 19.547 -5.105 4.344 1 98.88 82 ARG A O 1
ATOM 651 N N . LEU A 1 83 ? 21.469 -6.016 3.787 1 98.88 83 LEU A N 1
ATOM 652 C CA . LEU A 1 83 ? 22.25 -4.953 4.41 1 98.88 83 LEU A CA 1
ATOM 653 C C . LEU A 1 83 ? 21.922 -3.602 3.775 1 98.88 83 LEU A C 1
ATOM 655 O O . LEU A 1 83 ? 21.797 -2.598 4.48 1 98.88 83 LEU A O 1
ATOM 659 N N . ALA A 1 84 ? 21.828 -3.553 2.457 1 98.81 84 ALA A N 1
ATOM 660 C CA . ALA A 1 84 ? 21.516 -2.316 1.743 1 98.81 84 ALA A CA 1
ATOM 661 C C . ALA A 1 84 ? 20.109 -1.823 2.088 1 98.81 84 ALA A C 1
ATOM 663 O O . ALA A 1 84 ? 19.891 -0.62 2.244 1 98.81 84 ALA A O 1
ATOM 664 N N . ARG A 1 85 ? 19.172 -2.748 2.172 1 98.88 85 ARG A N 1
ATOM 665 C CA . ARG A 1 85 ? 17.812 -2.396 2.561 1 98.88 85 ARG A CA 1
ATOM 666 C C . ARG A 1 85 ? 17.781 -1.756 3.945 1 98.88 85 ARG A C 1
ATOM 668 O O . ARG A 1 85 ? 17.156 -0.715 4.141 1 98.88 85 ARG A O 1
ATOM 675 N N . GLU A 1 86 ? 18.453 -2.361 4.898 1 98.88 86 GLU A N 1
ATOM 676 C CA . GLU A 1 86 ? 18.5 -1.846 6.262 1 98.88 86 GLU A CA 1
ATOM 677 C C . GLU A 1 86 ? 19.109 -0.444 6.305 1 98.88 86 GLU A C 1
ATOM 679 O O . GLU A 1 86 ? 18.609 0.432 7.012 1 98.88 86 GLU A O 1
ATOM 684 N N . ALA A 1 87 ? 20.141 -0.256 5.551 1 98.81 87 ALA A N 1
ATOM 685 C CA . ALA A 1 87 ? 20.781 1.055 5.488 1 98.81 87 ALA A CA 1
ATOM 686 C C . ALA A 1 87 ? 19.828 2.1 4.902 1 98.81 87 ALA A C 1
ATOM 688 O O . ALA A 1 87 ? 19.75 3.225 5.402 1 98.81 87 ALA A O 1
ATOM 689 N N . GLU A 1 88 ? 19.156 1.737 3.816 1 98.81 88 GLU A N 1
ATOM 690 C CA . GLU A 1 88 ? 18.25 2.684 3.172 1 98.81 88 GLU A CA 1
ATOM 691 C C . GLU A 1 88 ? 17.062 3 4.07 1 98.81 88 GLU A C 1
ATOM 693 O O . GLU A 1 88 ? 16.578 4.141 4.102 1 98.81 88 GLU A O 1
ATOM 698 N N . ASP A 1 89 ? 16.547 1.982 4.801 1 98.88 89 ASP A N 1
ATOM 699 C CA . ASP A 1 89 ? 15.477 2.229 5.762 1 98.88 89 ASP A CA 1
ATOM 700 C C . ASP A 1 89 ? 15.906 3.236 6.824 1 98.88 89 ASP A C 1
ATOM 702 O O . ASP A 1 89 ? 15.164 4.16 7.156 1 98.88 89 ASP A O 1
ATOM 706 N N . ARG A 1 90 ? 17.094 3.055 7.367 1 98.75 90 ARG A N 1
ATOM 707 C CA . ARG A 1 90 ? 17.625 3.998 8.352 1 98.75 90 ARG A CA 1
ATOM 708 C C . ARG A 1 90 ? 17.734 5.398 7.758 1 98.75 90 ARG A C 1
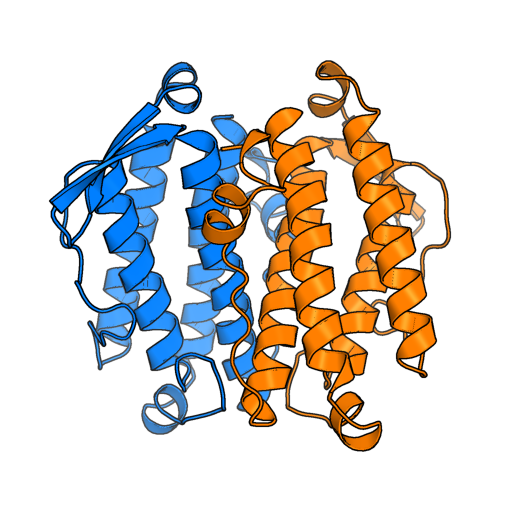ATOM 710 O O . ARG A 1 90 ? 17.406 6.387 8.414 1 98.75 90 ARG A O 1
ATOM 717 N N . ARG A 1 91 ? 18.219 5.516 6.531 1 98.75 91 ARG A N 1
ATOM 718 C CA . ARG A 1 91 ? 18.344 6.797 5.84 1 98.75 91 ARG A CA 1
ATOM 719 C C . ARG A 1 91 ? 16.984 7.496 5.742 1 98.75 91 ARG A C 1
ATOM 721 O O . ARG A 1 91 ? 16.875 8.688 6.023 1 98.75 91 ARG A O 1
ATOM 728 N N . ILE A 1 92 ? 15.953 6.754 5.359 1 98.81 92 ILE A N 1
ATOM 729 C CA . ILE A 1 92 ? 14.609 7.301 5.207 1 98.81 92 ILE A CA 1
ATOM 730 C C . ILE A 1 92 ? 14.094 7.773 6.562 1 98.81 92 ILE A C 1
ATOM 732 O O . ILE A 1 92 ? 13.578 8.891 6.688 1 98.81 92 ILE A O 1
ATOM 736 N N . VAL A 1 93 ? 14.234 6.926 7.59 1 98.75 93 VAL A N 1
ATOM 737 C CA . VAL A 1 93 ? 13.766 7.266 8.93 1 98.75 93 VAL A CA 1
ATOM 738 C C . VAL A 1 93 ? 14.469 8.523 9.422 1 98.75 93 VAL A C 1
ATOM 740 O O . VAL A 1 93 ? 13.828 9.453 9.922 1 98.75 93 VAL A O 1
ATOM 743 N N . ASP A 1 94 ? 15.789 8.586 9.289 1 98.69 94 ASP A N 1
ATOM 744 C CA . ASP A 1 94 ? 16.578 9.727 9.742 1 98.69 94 ASP A CA 1
ATOM 745 C C . ASP A 1 94 ? 16.188 11 8.992 1 98.69 94 ASP A C 1
ATOM 747 O O . ASP A 1 94 ? 16.047 12.07 9.594 1 98.69 94 ASP A O 1
ATOM 751 N N . TRP A 1 95 ? 16.047 10.891 7.707 1 98.62 95 TRP A N 1
ATOM 752 C CA . TRP A 1 95 ? 15.727 12.047 6.883 1 98.62 95 TRP A CA 1
ATOM 753 C C . TRP A 1 95 ? 14.352 12.602 7.234 1 98.62 95 TRP A C 1
ATOM 755 O O . TRP A 1 95 ? 14.203 13.805 7.477 1 98.62 95 TRP A O 1
ATOM 765 N N . VAL A 1 96 ? 13.32 11.742 7.289 1 98.56 96 VAL A N 1
ATOM 766 C CA . VAL A 1 96 ? 11.969 12.164 7.637 1 98.56 96 VAL A CA 1
ATOM 767 C C . VAL A 1 96 ? 11.961 12.742 9.047 1 98.56 96 VAL A C 1
ATOM 769 O O . VAL A 1 96 ? 11.344 13.789 9.289 1 98.56 96 VAL A O 1
ATOM 772 N N . GLY A 1 97 ? 12.641 12.078 9.969 1 97.88 97 GLY A N 1
ATOM 773 C CA . GLY A 1 97 ? 12.703 12.516 11.352 1 97.88 97 GLY A CA 1
ATOM 774 C C . GLY A 1 97 ? 13.398 13.852 11.523 1 97.88 97 GLY A C 1
ATOM 775 O O . GLY A 1 97 ? 13.109 14.594 12.461 1 97.88 97 GLY A O 1
ATOM 776 N N . GLY A 1 98 ? 14.297 14.195 10.656 1 98 98 GLY A N 1
ATOM 777 C CA . GLY A 1 98 ? 15.078 15.414 10.758 1 98 98 GLY A CA 1
ATOM 778 C C . GLY A 1 98 ? 14.383 16.625 10.164 1 98 98 GLY A C 1
ATOM 779 O O . GLY A 1 98 ? 14.828 17.766 10.344 1 98 98 GLY A O 1
ATOM 780 N N . MET A 1 99 ? 13.305 16.453 9.523 1 97.25 99 MET A N 1
ATOM 781 C CA . MET A 1 99 ? 12.586 17.547 8.875 1 97.25 99 MET A CA 1
ATOM 782 C C . MET A 1 99 ? 11.711 18.297 9.875 1 97.25 99 MET A C 1
ATOM 784 O O . MET A 1 99 ? 11.219 17.719 10.836 1 97.25 99 MET A O 1
ATOM 788 N N . THR A 1 100 ? 11.5 19.578 9.656 1 96.25 100 THR A N 1
ATOM 789 C CA . THR A 1 100 ? 10.547 20.359 10.438 1 96.25 100 THR A CA 1
ATOM 790 C C . THR A 1 100 ? 9.125 20.156 9.93 1 96.25 100 THR A C 1
ATOM 792 O O . THR A 1 100 ? 8.922 19.766 8.773 1 96.25 100 THR A O 1
ATOM 795 N N . ASP A 1 101 ? 8.172 20.438 10.75 1 94 101 ASP A N 1
ATOM 796 C CA . ASP A 1 101 ? 6.781 20.312 10.336 1 94 101 ASP A CA 1
ATOM 797 C C . ASP A 1 101 ? 6.484 21.172 9.109 1 94 101 ASP A C 1
ATOM 799 O O . ASP A 1 101 ? 5.742 20.75 8.219 1 94 101 ASP A O 1
ATOM 803 N N . LYS A 1 102 ? 7.07 22.328 9.055 1 95.44 102 LYS A N 1
ATOM 804 C CA . LYS A 1 102 ? 6.832 23.266 7.961 1 95.44 102 LYS A CA 1
ATOM 805 C C . LYS A 1 102 ? 7.371 22.719 6.641 1 95.44 102 LYS A C 1
ATOM 807 O O . LYS A 1 102 ? 6.801 22.969 5.578 1 95.44 102 LYS A O 1
ATOM 812 N N . ALA A 1 103 ? 8.391 21.938 6.707 1 96.56 103 ALA A N 1
ATOM 813 C CA . ALA A 1 103 ? 9.031 21.406 5.508 1 96.56 103 ALA A CA 1
ATOM 814 C C . ALA A 1 103 ? 8.07 20.5 4.738 1 96.56 103 ALA A C 1
ATOM 816 O O . ALA A 1 103 ? 8.109 20.438 3.506 1 96.56 103 ALA A O 1
ATOM 817 N N . PHE A 1 104 ? 7.172 19.812 5.398 1 96.56 104 PHE A N 1
ATOM 818 C CA . PHE A 1 104 ? 6.273 18.859 4.766 1 96.56 104 PHE A CA 1
ATOM 819 C C . PHE A 1 104 ? 5.227 19.578 3.92 1 96.56 104 PHE A C 1
ATOM 821 O O . PHE A 1 104 ? 4.617 18.969 3.031 1 96.56 104 PHE A O 1
ATOM 828 N N . ALA A 1 105 ? 5.023 20.812 4.184 1 95.12 105 ALA A N 1
ATOM 829 C CA . ALA A 1 105 ? 4.062 21.594 3.41 1 95.12 105 ALA A CA 1
ATOM 830 C C . ALA A 1 105 ? 4.73 22.234 2.199 1 95.12 105 ALA A C 1
ATOM 832 O O . ALA A 1 105 ? 4.062 22.891 1.392 1 95.12 105 ALA A O 1
ATOM 833 N N . GLY A 1 106 ? 6.016 22.078 2.086 1 96.56 106 GLY A N 1
ATOM 834 C CA . GLY A 1 106 ? 6.777 22.75 1.044 1 96.56 106 GLY A CA 1
ATOM 835 C C . GLY A 1 106 ? 6.816 21.969 -0.26 1 96.56 106 GLY A C 1
ATOM 836 O O . GLY A 1 106 ? 6.031 21.047 -0.458 1 96.56 106 GLY A O 1
ATOM 837 N N . ARG A 1 107 ? 7.648 22.5 -1.19 1 97.31 107 ARG A N 1
ATOM 838 C CA . ARG A 1 107 ? 7.898 21.922 -2.51 1 97.31 107 ARG A CA 1
ATOM 839 C C . ARG A 1 107 ? 9.359 21.531 -2.672 1 97.31 107 ARG A C 1
ATOM 841 O O . ARG A 1 107 ? 10.211 21.953 -1.878 1 97.31 107 ARG A O 1
ATOM 848 N N . PHE A 1 108 ? 9.602 20.672 -3.607 1 96.81 108 PHE A N 1
ATOM 849 C CA . PHE A 1 108 ? 10.969 20.359 -4 1 96.81 108 PHE A CA 1
ATOM 850 C C . PHE A 1 108 ? 11.07 20.188 -5.512 1 96.81 108 PHE A C 1
ATOM 852 O O . PHE A 1 108 ? 10.055 20.094 -6.203 1 96.81 108 PHE A O 1
ATOM 859 N N . SER A 1 109 ? 12.258 20.312 -6 1 96.25 109 SER A N 1
ATOM 860 C CA . SER A 1 109 ? 12.531 20.188 -7.426 1 96.25 109 SER A CA 1
ATOM 861 C C . SER A 1 109 ? 13.609 19.141 -7.688 1 96.25 109 SER A C 1
ATOM 863 O O . SER A 1 109 ? 14.492 18.922 -6.859 1 96.25 109 SER A O 1
ATOM 865 N N . TYR A 1 110 ? 13.461 18.469 -8.766 1 94.56 110 TYR A N 1
ATOM 866 C CA . TYR A 1 110 ? 14.461 17.5 -9.211 1 94.56 110 TYR A CA 1
ATOM 867 C C . TYR A 1 110 ? 14.508 17.422 -10.734 1 94.56 110 TYR A C 1
ATOM 869 O O . TYR A 1 110 ? 13.625 17.938 -11.414 1 94.56 110 TYR A O 1
ATOM 877 N N . MET A 1 111 ? 15.562 16.859 -11.242 1 89.44 111 MET A N 1
ATOM 878 C CA . MET A 1 111 ? 15.742 16.672 -12.68 1 89.44 111 MET A CA 1
ATOM 879 C C . MET A 1 111 ? 15.43 15.234 -13.086 1 89.44 111 MET A C 1
ATOM 881 O O . MET A 1 111 ? 15.914 14.289 -12.469 1 89.44 111 MET A O 1
ATOM 885 N N . THR A 1 112 ? 14.562 15.148 -14.141 1 83.06 112 THR A N 1
ATOM 886 C CA . THR A 1 112 ? 14.281 13.82 -14.68 1 83.06 112 THR A CA 1
ATOM 887 C C . THR A 1 112 ? 15.406 13.359 -15.602 1 83.06 112 THR A C 1
ATOM 889 O O . THR A 1 112 ? 16.328 14.125 -15.883 1 83.06 112 THR A O 1
ATOM 892 N N . THR A 1 113 ? 15.344 12.078 -15.945 1 76.44 113 THR A N 1
ATOM 893 C CA . THR A 1 113 ? 16.391 11.523 -16.797 1 76.44 113 THR A CA 1
ATOM 894 C C . THR A 1 113 ? 16.453 12.266 -18.125 1 76.44 113 THR A C 1
ATOM 896 O O . THR A 1 113 ? 17.516 12.336 -18.75 1 76.44 113 THR A O 1
ATOM 899 N N . ASP A 1 114 ? 15.352 12.734 -18.516 1 78.69 114 ASP A N 1
ATOM 900 C CA . ASP A 1 114 ? 15.328 13.461 -19.781 1 78.69 114 ASP A CA 1
ATOM 901 C C . ASP A 1 114 ? 15.672 14.938 -19.578 1 78.69 114 ASP A C 1
ATOM 903 O O . ASP A 1 114 ? 15.375 15.773 -20.438 1 78.69 114 ASP A O 1
ATOM 907 N N . MET A 1 115 ? 16.109 15.234 -18.438 1 83.25 115 MET A N 1
ATOM 908 C CA . MET A 1 115 ? 16.703 16.531 -18.109 1 83.25 115 MET A CA 1
ATOM 909 C C . MET A 1 115 ? 15.609 17.594 -17.984 1 83.25 115 MET A C 1
ATOM 911 O O . MET A 1 115 ? 15.82 18.75 -18.359 1 83.25 115 MET A O 1
ATOM 915 N N . ARG A 1 116 ? 14.484 17.281 -17.672 1 87.81 116 ARG A N 1
ATOM 916 C CA . ARG A 1 116 ? 13.422 18.219 -17.328 1 87.81 116 ARG A CA 1
ATOM 917 C C . ARG A 1 116 ? 13.336 18.453 -15.828 1 87.81 116 ARG A C 1
ATOM 919 O O . ARG A 1 116 ? 13.438 17.5 -15.047 1 87.81 116 ARG A O 1
ATOM 926 N N . THR A 1 117 ? 13.188 19.719 -15.469 1 92.06 117 THR A N 1
ATOM 927 C CA . THR A 1 117 ? 13.016 20.047 -14.055 1 92.06 117 THR A CA 1
ATOM 928 C C . THR A 1 117 ? 11.555 19.938 -13.648 1 92.06 117 THR A C 1
ATOM 930 O O . THR A 1 117 ? 10.664 20.484 -14.305 1 92.06 117 THR A O 1
ATOM 933 N N . VAL A 1 118 ? 11.352 19.156 -12.672 1 93.56 118 VAL A N 1
ATOM 934 C CA . VAL A 1 118 ? 10.008 18.984 -12.117 1 93.56 118 VAL A CA 1
ATOM 935 C C . VAL A 1 118 ? 9.945 19.594 -10.719 1 93.56 118 VAL A C 1
ATOM 937 O O . VAL A 1 118 ? 10.844 19.359 -9.898 1 93.56 118 VAL A O 1
ATOM 940 N N . SER A 1 119 ? 8.992 20.422 -10.43 1 95.94 119 SER A N 1
ATOM 941 C CA . SER A 1 119 ? 8.695 20.938 -9.102 1 95.94 119 SER A CA 1
ATOM 942 C C . SER A 1 119 ? 7.348 20.438 -8.602 1 95.94 119 SER A C 1
ATOM 944 O O . SER A 1 119 ? 6.34 20.547 -9.305 1 95.94 119 SER A O 1
ATOM 946 N N . GLN A 1 120 ? 7.371 19.875 -7.414 1 96.31 120 GLN A N 1
ATOM 947 C CA . GLN A 1 120 ? 6.113 19.359 -6.887 1 96.31 120 GLN A CA 1
ATOM 948 C C . GLN A 1 120 ? 6.086 19.422 -5.363 1 96.31 120 GLN A C 1
ATOM 950 O O . GLN A 1 120 ? 7.109 19.688 -4.73 1 96.31 120 GLN A O 1
ATOM 955 N N . ARG A 1 121 ? 4.891 19.297 -4.777 1 97.75 121 ARG A N 1
ATOM 956 C CA . ARG A 1 121 ? 4.723 19.312 -3.328 1 97.75 121 ARG A CA 1
ATOM 957 C C . ARG A 1 121 ? 5.359 18.078 -2.686 1 97.75 121 ARG A C 1
ATOM 959 O O . ARG A 1 121 ? 5.305 16.984 -3.242 1 97.75 121 ARG A O 1
ATOM 966 N N . LEU A 1 122 ? 5.922 18.234 -1.565 1 98.19 122 LEU A N 1
ATOM 967 C CA . LEU A 1 122 ? 6.684 17.188 -0.896 1 98.19 122 LEU A CA 1
ATOM 968 C C . LEU A 1 122 ? 5.758 16.109 -0.347 1 98.19 122 LEU A C 1
ATOM 970 O O . LEU A 1 122 ? 5.984 14.914 -0.568 1 98.19 122 LEU A O 1
ATOM 974 N N . ALA A 1 123 ? 4.68 16.453 0.307 1 98.19 123 ALA A N 1
ATOM 975 C CA . ALA A 1 123 ? 3.85 15.508 1.045 1 98.19 123 ALA A CA 1
ATOM 976 C C . ALA A 1 123 ? 3.201 14.5 0.104 1 98.19 123 ALA A C 1
ATOM 978 O O . ALA A 1 123 ? 3.279 13.289 0.331 1 98.19 123 ALA A O 1
ATOM 979 N N . PRO A 1 124 ? 2.645 14.961 -1.029 1 98.25 124 PRO A N 1
ATOM 980 C CA . PRO A 1 124 ? 2.105 13.969 -1.965 1 98.25 124 PRO A CA 1
ATOM 981 C C . PRO A 1 124 ? 3.182 13.055 -2.539 1 98.25 124 PRO A C 1
ATOM 983 O O . PRO A 1 124 ? 2.93 11.867 -2.766 1 98.25 124 PRO A O 1
ATOM 986 N N . ALA A 1 125 ? 4.344 13.586 -2.771 1 98.31 125 ALA A N 1
ATOM 987 C CA . ALA A 1 125 ? 5.434 12.766 -3.297 1 98.31 125 ALA A CA 1
ATOM 988 C C . ALA A 1 125 ? 5.895 11.742 -2.27 1 98.31 125 ALA A C 1
ATOM 990 O O . ALA A 1 125 ? 6.168 10.586 -2.615 1 98.31 125 ALA A O 1
ATOM 991 N N . LEU A 1 126 ? 5.965 12.141 -1.015 1 98.56 126 LEU A N 1
ATOM 992 C CA . LEU A 1 126 ? 6.297 11.203 0.055 1 98.56 126 LEU A CA 1
ATOM 993 C C . LEU A 1 126 ? 5.227 10.125 0.182 1 98.56 126 LEU A C 1
ATOM 995 O O . LEU A 1 126 ? 5.547 8.961 0.416 1 98.56 126 LEU A O 1
ATOM 999 N N . SER A 1 127 ? 3.965 10.523 0.051 1 98.75 127 SER A N 1
ATOM 1000 C CA . SER A 1 127 ? 2.873 9.555 0.05 1 98.75 127 SER A CA 1
ATOM 1001 C C . SER A 1 127 ? 3.062 8.516 -1.043 1 98.75 127 SER A C 1
ATOM 1003 O O . SER A 1 127 ? 2.814 7.324 -0.824 1 98.75 127 SER A O 1
ATOM 1005 N N . HIS A 1 128 ? 3.537 8.953 -2.189 1 98.75 128 HIS A N 1
ATOM 1006 C CA . HIS A 1 128 ? 3.805 8.023 -3.281 1 98.75 128 HIS A CA 1
ATOM 1007 C C . HIS A 1 128 ? 4.906 7.039 -2.906 1 98.75 128 HIS A C 1
ATOM 1009 O O . HIS A 1 128 ? 4.781 5.836 -3.154 1 98.75 128 HIS A O 1
ATOM 1015 N N . LEU A 1 129 ? 5.969 7.555 -2.318 1 98.75 129 LEU A N 1
ATOM 1016 C CA . LEU A 1 129 ? 7.078 6.688 -1.938 1 98.75 129 LEU A CA 1
ATOM 1017 C C . LEU A 1 129 ? 6.598 5.543 -1.056 1 98.75 129 LEU A C 1
ATOM 1019 O O . LEU A 1 129 ? 6.848 4.371 -1.356 1 98.75 129 LEU A O 1
ATOM 1023 N N . PHE A 1 130 ? 5.879 5.855 -0.019 1 98.88 130 PHE A N 1
ATOM 1024 C CA . PHE A 1 130 ? 5.469 4.844 0.947 1 98.88 130 PHE A CA 1
ATOM 1025 C C . PHE A 1 130 ? 4.367 3.961 0.37 1 98.88 130 PHE A C 1
ATOM 1027 O O . PHE A 1 130 ? 4.316 2.76 0.646 1 98.88 130 PHE A O 1
ATOM 1034 N N . ASN A 1 131 ? 3.461 4.504 -0.438 1 98.88 131 ASN A N 1
ATOM 1035 C CA . ASN A 1 131 ? 2.426 3.717 -1.102 1 98.88 131 ASN A CA 1
ATOM 1036 C C . ASN A 1 131 ? 3.029 2.691 -2.059 1 98.88 131 ASN A C 1
ATOM 1038 O O . ASN A 1 131 ? 2.576 1.547 -2.113 1 98.88 131 ASN A O 1
ATOM 1042 N N . HIS A 1 132 ? 4.016 3.158 -2.799 1 98.88 132 HIS A N 1
ATOM 1043 C CA . HIS A 1 132 ? 4.727 2.283 -3.725 1 98.88 132 HIS A CA 1
ATOM 1044 C C . HIS A 1 132 ? 5.395 1.126 -2.988 1 98.88 132 HIS A C 1
ATOM 1046 O O . HIS A 1 132 ? 5.332 -0.02 -3.439 1 98.88 132 HIS A O 1
ATOM 1052 N N . GLN A 1 133 ? 6.043 1.451 -1.87 1 98.81 133 GLN A N 1
ATOM 1053 C CA . GLN A 1 133 ? 6.641 0.41 -1.041 1 98.81 133 GLN A CA 1
ATOM 1054 C C . GLN A 1 133 ? 5.598 -0.616 -0.61 1 98.81 133 GLN A C 1
ATOM 1056 O O . GLN A 1 133 ? 5.828 -1.823 -0.712 1 98.81 133 GLN A O 1
ATOM 1061 N N . THR A 1 134 ? 4.492 -0.151 -0.124 1 98.94 134 THR A N 1
ATOM 1062 C CA . THR A 1 134 ? 3.441 -1.046 0.343 1 98.94 134 THR A CA 1
ATOM 1063 C C . THR A 1 134 ? 2.949 -1.94 -0.792 1 98.94 134 THR A C 1
ATOM 1065 O O . THR A 1 134 ? 2.775 -3.146 -0.606 1 98.94 134 THR A O 1
ATOM 1068 N N . HIS A 1 135 ? 2.746 -1.37 -1.987 1 98.88 135 HIS A N 1
ATOM 1069 C CA . HIS A 1 135 ? 2.277 -2.105 -3.156 1 98.88 135 HIS A CA 1
ATOM 1070 C C . HIS A 1 135 ? 3.217 -3.258 -3.496 1 98.88 135 HIS A C 1
ATOM 1072 O O . HIS A 1 135 ? 2.791 -4.414 -3.559 1 98.88 135 HIS A O 1
ATOM 1078 N N . HIS A 1 136 ? 4.453 -2.982 -3.643 1 98.88 136 HIS A N 1
ATOM 1079 C CA . HIS A 1 136 ? 5.391 -4.004 -4.086 1 98.88 136 HIS A CA 1
ATOM 1080 C C . HIS A 1 136 ? 5.789 -4.926 -2.938 1 98.88 136 HIS A C 1
ATOM 1082 O O . HIS A 1 136 ? 6.105 -6.098 -3.156 1 98.88 136 HIS A O 1
ATOM 1088 N N . ARG A 1 137 ? 5.734 -4.414 -1.688 1 98.88 137 ARG A N 1
ATOM 1089 C CA . ARG A 1 137 ? 5.914 -5.32 -0.559 1 98.88 137 ARG A CA 1
ATOM 1090 C C . ARG A 1 137 ? 4.773 -6.332 -0.485 1 98.88 137 ARG A C 1
ATOM 1092 O O . ARG A 1 137 ? 4.98 -7.484 -0.106 1 98.88 137 ARG A O 1
ATOM 1099 N N . GLY A 1 138 ? 3.551 -5.922 -0.839 1 98.81 138 GLY A N 1
ATOM 1100 C CA . GLY A 1 138 ? 2.451 -6.863 -0.988 1 98.81 138 GLY A CA 1
ATOM 1101 C C . GLY A 1 138 ? 2.729 -7.949 -2.01 1 98.81 138 GLY A C 1
ATOM 1102 O O . GLY A 1 138 ? 2.354 -9.109 -1.811 1 98.81 138 GLY A O 1
ATOM 1103 N N . GLN A 1 139 ? 3.389 -7.578 -3.064 1 98.88 139 GLN A N 1
ATOM 1104 C CA . GLN A 1 139 ? 3.764 -8.562 -4.074 1 98.88 139 GLN A CA 1
ATOM 1105 C C . GLN A 1 139 ? 4.871 -9.484 -3.561 1 98.88 139 GLN A C 1
ATOM 1107 O O . GLN A 1 139 ? 4.844 -10.695 -3.801 1 98.88 139 GLN A O 1
ATOM 1112 N N . ALA A 1 140 ? 5.824 -8.883 -2.865 1 98.94 140 ALA A N 1
ATOM 1113 C CA . ALA A 1 140 ? 6.859 -9.711 -2.25 1 98.94 140 ALA A CA 1
ATOM 1114 C C . ALA A 1 140 ? 6.254 -10.719 -1.283 1 98.94 140 ALA A C 1
ATOM 1116 O O . ALA A 1 140 ? 6.66 -11.883 -1.255 1 98.94 140 ALA A O 1
ATOM 1117 N N . HIS A 1 141 ? 5.344 -10.25 -0.448 1 98.88 141 HIS A N 1
ATOM 1118 C CA . HIS A 1 141 ? 4.594 -11.125 0.443 1 98.88 141 HIS A CA 1
ATOM 1119 C C . HIS A 1 141 ? 3.967 -12.289 -0.325 1 98.88 141 HIS A C 1
ATOM 1121 O O . HIS A 1 141 ? 4.055 -13.438 0.103 1 98.88 141 HIS A O 1
ATOM 1127 N N . MET A 1 142 ? 3.371 -11.961 -1.457 1 98.88 142 MET A N 1
ATOM 1128 C CA . MET A 1 142 ? 2.709 -13.008 -2.236 1 98.88 142 MET A CA 1
ATOM 1129 C C . MET A 1 142 ? 3.73 -13.961 -2.848 1 98.88 142 MET A C 1
ATOM 1131 O O . MET A 1 142 ? 3.457 -15.148 -3.006 1 98.88 142 MET A O 1
ATOM 1135 N N . CYS A 1 143 ? 4.938 -13.477 -3.26 1 98.88 143 CYS A N 1
ATOM 1136 C CA . CYS A 1 143 ? 5.988 -14.383 -3.699 1 98.88 143 CYS A CA 1
ATOM 1137 C C . CYS A 1 143 ? 6.215 -15.492 -2.676 1 98.88 143 CYS A C 1
ATOM 1139 O O . CYS A 1 143 ? 6.375 -16.656 -3.041 1 98.88 143 CYS A O 1
ATOM 1141 N N . LEU A 1 144 ? 6.207 -15.117 -1.386 1 98.81 144 LEU A N 1
ATOM 1142 C CA . LEU A 1 144 ? 6.414 -16.094 -0.324 1 98.81 144 LEU A CA 1
ATOM 1143 C C . LEU A 1 144 ? 5.293 -17.125 -0.315 1 98.81 144 LEU A C 1
ATOM 1145 O O . LEU A 1 144 ? 5.555 -18.328 -0.263 1 98.81 144 LEU A O 1
ATOM 1149 N N . THR A 1 145 ? 4.047 -16.688 -0.444 1 98.62 145 THR A N 1
ATOM 1150 C CA . THR A 1 145 ? 2.932 -17.625 -0.35 1 98.62 145 THR A CA 1
ATOM 1151 C C . THR A 1 145 ? 2.838 -18.484 -1.607 1 98.62 145 THR A C 1
ATOM 1153 O O . THR A 1 145 ? 2.445 -19.656 -1.54 1 98.62 145 THR A O 1
ATOM 1156 N N . VAL A 1 146 ? 3.207 -17.969 -2.77 1 98.5 146 VAL A N 1
ATOM 1157 C CA . VAL A 1 146 ? 3.271 -18.766 -3.992 1 98.5 146 VAL A CA 1
ATOM 1158 C C . VAL A 1 146 ? 4.293 -19.891 -3.826 1 98.5 146 VAL A C 1
ATOM 1160 O O . VAL A 1 146 ? 4.094 -21 -4.32 1 98.5 146 VAL A O 1
ATOM 1163 N N . LEU A 1 147 ? 5.32 -19.609 -3.092 1 98.38 147 LEU A N 1
ATOM 1164 C CA . LEU A 1 147 ? 6.395 -20.562 -2.885 1 98.38 147 LEU A CA 1
ATOM 1165 C C . LEU A 1 147 ? 6.07 -21.5 -1.728 1 98.38 147 LEU A C 1
ATOM 1167 O O . LEU A 1 147 ? 6.918 -22.297 -1.305 1 98.38 147 LEU A O 1
ATOM 1171 N N . GLY A 1 148 ? 4.895 -21.391 -1.16 1 97.31 148 GLY A N 1
ATOM 1172 C CA . GLY A 1 148 ? 4.426 -22.312 -0.139 1 97.31 148 GLY A CA 1
ATOM 1173 C C . GLY A 1 148 ? 4.855 -21.922 1.263 1 97.31 148 GLY A C 1
ATOM 1174 O O . GLY A 1 148 ? 4.738 -22.719 2.197 1 97.31 148 GLY A O 1
ATOM 1175 N N . ARG A 1 149 ? 5.43 -20.734 1.431 1 98.06 149 ARG A N 1
ATOM 1176 C CA . ARG A 1 149 ? 5.824 -20.234 2.746 1 98.06 149 ARG A CA 1
ATOM 1177 C C . ARG A 1 149 ? 4.645 -19.609 3.475 1 98.06 149 ARG A C 1
ATOM 1179 O O . ARG A 1 149 ? 3.645 -19.25 2.85 1 98.06 149 ARG A O 1
ATOM 1186 N N . PRO A 1 150 ? 4.742 -19.516 4.797 1 96.94 150 PRO A N 1
ATOM 1187 C CA . PRO A 1 150 ? 3.646 -18.922 5.559 1 96.94 150 PRO A CA 1
ATOM 1188 C C . PRO A 1 150 ? 3.475 -17.438 5.262 1 96.94 150 PRO A C 1
ATOM 1190 O O . PRO A 1 150 ? 4.438 -16.75 4.891 1 96.94 150 PRO A O 1
ATOM 1193 N N . SER A 1 151 ? 2.23 -16.969 5.402 1 97.25 151 SER A N 1
ATOM 1194 C CA . SER A 1 151 ? 1.93 -15.547 5.328 1 97.25 151 SER A CA 1
ATOM 1195 C C . SER A 1 151 ? 2.676 -14.773 6.41 1 97.25 151 SER A C 1
ATOM 1197 O O . SER A 1 151 ? 2.908 -15.289 7.504 1 97.25 151 SER A O 1
ATOM 1199 N N . VAL A 1 152 ? 3.062 -13.523 6.125 1 98.12 152 VAL A N 1
ATOM 1200 C CA . VAL A 1 152 ? 3.762 -12.625 7.039 1 98.12 152 VAL A CA 1
ATOM 1201 C C . VAL A 1 152 ? 2.824 -11.508 7.48 1 98.12 152 VAL A C 1
ATOM 1203 O O . VAL A 1 152 ? 2.33 -10.742 6.648 1 98.12 152 VAL A O 1
ATOM 1206 N N . PRO A 1 153 ? 2.467 -11.383 8.773 1 98 153 PRO A N 1
ATOM 1207 C CA . PRO A 1 153 ? 1.622 -10.273 9.219 1 98 153 PRO A CA 1
ATOM 1208 C C . PRO A 1 153 ? 2.295 -8.914 9.039 1 98 153 PRO A C 1
ATOM 1210 O O . PRO A 1 153 ? 3.316 -8.641 9.672 1 98 153 PRO A O 1
ATOM 1213 N N . LEU A 1 154 ? 1.718 -8.062 8.227 1 98.44 154 LEU A N 1
ATOM 1214 C CA . LEU A 1 154 ? 2.355 -6.801 7.879 1 98.44 154 LEU A CA 1
ATOM 1215 C C . LEU A 1 154 ? 1.39 -5.637 8.07 1 98.44 154 LEU A C 1
ATOM 1217 O O . LEU A 1 154 ? 1.718 -4.492 7.742 1 98.44 154 LEU A O 1
ATOM 1221 N N . ASP A 1 155 ? 0.232 -5.855 8.633 1 98.5 155 ASP A N 1
ATOM 1222 C CA . ASP A 1 155 ? -0.764 -4.793 8.75 1 98.5 155 ASP A CA 1
ATOM 1223 C C . ASP A 1 155 ? -0.216 -3.607 9.539 1 98.5 155 ASP A C 1
ATOM 1225 O O . ASP A 1 155 ? 0.415 -3.787 10.586 1 98.5 155 ASP A O 1
ATOM 1229 N N . LEU A 1 156 ? -0.507 -2.428 9 1 98.75 156 LEU A N 1
ATOM 1230 C CA . LEU A 1 156 ? -0.108 -1.218 9.711 1 98.75 156 LEU A CA 1
ATOM 1231 C C . LEU A 1 156 ? -0.701 -1.191 11.117 1 98.75 156 LEU A C 1
ATOM 1233 O O . LEU A 1 156 ? -0.062 -0.712 12.055 1 98.75 156 LEU A O 1
ATOM 1237 N N . MET A 1 157 ? -1.895 -1.699 11.312 1 97.38 157 MET A N 1
ATOM 1238 C CA . MET A 1 157 ? -2.535 -1.731 12.625 1 97.38 157 MET A CA 1
ATOM 1239 C C . MET A 1 157 ? -1.731 -2.582 13.602 1 97.38 157 MET A C 1
ATOM 1241 O O . MET A 1 157 ? -1.663 -2.271 14.789 1 97.38 157 MET A O 1
ATOM 1245 N N . LEU A 1 158 ? -1.222 -3.709 13.125 1 98.06 158 LEU A N 1
ATOM 1246 C CA . LEU A 1 158 ? -0.366 -4.531 13.969 1 98.06 158 LEU A CA 1
ATOM 1247 C C . LEU A 1 158 ? 0.854 -3.748 14.438 1 98.06 158 LEU A C 1
ATOM 1249 O O . LEU A 1 158 ? 1.234 -3.824 15.609 1 98.06 158 LEU A O 1
ATOM 1253 N N . PHE A 1 159 ? 1.491 -3.023 13.539 1 98.75 159 PHE A N 1
ATOM 1254 C CA . PHE A 1 159 ? 2.609 -2.152 13.883 1 98.75 159 PHE A CA 1
ATOM 1255 C C . PHE A 1 159 ? 2.189 -1.109 14.906 1 98.75 159 PHE A C 1
ATOM 1257 O O . PHE A 1 159 ? 2.879 -0.902 15.906 1 98.75 159 PHE A O 1
ATOM 1264 N N . GLN A 1 160 ? 1.049 -0.435 14.656 1 98.12 160 GLN A N 1
ATOM 1265 C CA . GLN A 1 160 ? 0.547 0.622 15.523 1 98.12 160 GLN A CA 1
ATOM 1266 C C . GLN A 1 160 ? 0.325 0.106 16.953 1 98.12 160 GLN A C 1
ATOM 1268 O O . GLN A 1 160 ? 0.387 0.874 17.906 1 98.12 160 GLN A O 1
ATOM 1273 N N . ARG A 1 161 ? 0.095 -1.17 17.078 1 96.19 161 ARG A N 1
ATOM 1274 C CA . ARG A 1 161 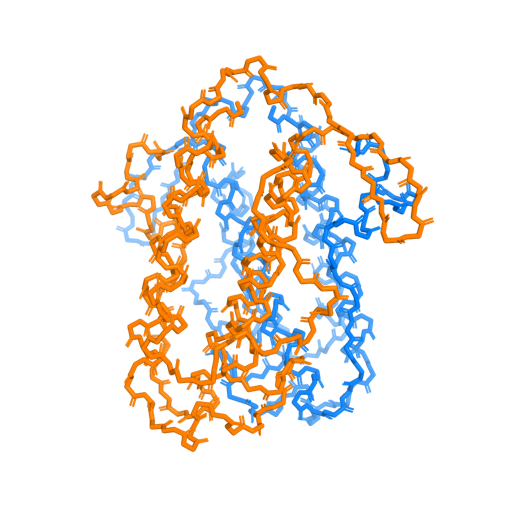? -0.185 -1.77 18.375 1 96.19 161 ARG A CA 1
ATOM 1275 C C . ARG A 1 161 ? 1.076 -2.377 18.984 1 96.19 161 ARG A C 1
ATOM 1277 O O . ARG A 1 161 ? 1.059 -2.848 20.125 1 96.19 161 ARG A O 1
ATOM 1284 N N . SER A 1 162 ? 2.143 -2.367 18.281 1 97.44 162 SER A N 1
ATOM 1285 C CA . SER A 1 162 ? 3.412 -2.904 18.75 1 97.44 162 SER A CA 1
ATOM 1286 C C . SER A 1 162 ? 4.16 -1.883 19.609 1 97.44 162 SER A C 1
ATOM 1288 O O . SER A 1 162 ? 3.783 -0.709 19.641 1 97.44 162 SER A O 1
ATOM 1290 N N . GLU A 1 163 ? 5.23 -2.348 20.25 1 96.12 163 GLU A N 1
ATOM 1291 C CA . GLU A 1 163 ? 6.07 -1.47 21.062 1 96.12 163 GLU A CA 1
ATOM 1292 C C . GLU A 1 163 ? 6.742 -0.402 20.203 1 96.12 163 GLU A C 1
ATOM 1294 O O . GLU A 1 163 ? 6.863 0.751 20.609 1 96.12 163 GLU A O 1
ATOM 1299 N N . GLU A 1 164 ? 7.098 -0.741 18.969 1 94.62 164 GLU A N 1
ATOM 1300 C CA . GLU A 1 164 ? 7.816 0.16 18.062 1 94.62 164 GLU A CA 1
ATOM 1301 C C . GLU A 1 164 ? 6.891 1.23 17.5 1 94.62 164 GLU A C 1
ATOM 1303 O O . GLU A 1 164 ? 7.324 2.346 17.203 1 94.62 164 GLU A O 1
ATOM 1308 N N . GLY A 1 165 ? 5.637 0.821 17.328 1 97.56 165 GLY A N 1
ATOM 1309 C CA . GLY A 1 165 ? 4.758 1.672 16.531 1 97.56 165 GLY A CA 1
ATOM 1310 C C . GLY A 1 165 ? 3.727 2.402 17.375 1 97.56 165 GLY A C 1
ATOM 1311 O O . GLY A 1 165 ? 3.092 3.348 16.906 1 97.56 165 GLY A O 1
ATOM 1312 N N . ARG A 1 166 ? 3.574 2.057 18.688 1 95.31 166 ARG A N 1
ATOM 1313 C CA . ARG A 1 166 ? 2.461 2.541 19.5 1 95.31 166 ARG A CA 1
ATOM 1314 C C . ARG A 1 166 ? 2.553 4.047 19.719 1 95.31 166 ARG A C 1
ATOM 1316 O O . ARG A 1 166 ? 1.542 4.707 19.969 1 95.31 166 ARG A O 1
ATOM 1323 N N . ALA A 1 167 ? 3.734 4.621 19.625 1 94 167 ALA A N 1
ATOM 1324 C CA . ALA A 1 167 ? 3.898 6.059 19.812 1 94 167 ALA A CA 1
ATOM 1325 C C . ALA A 1 167 ? 3.18 6.836 18.719 1 94 167 ALA A C 1
ATOM 1327 O O . ALA A 1 167 ? 2.898 8.031 18.859 1 94 167 ALA A O 1
ATOM 1328 N N . TYR A 1 168 ? 2.891 6.176 17.547 1 94.5 168 TYR A N 1
ATOM 1329 C CA . TYR A 1 168 ? 2.256 6.844 16.422 1 94.5 168 TYR A CA 1
ATOM 1330 C C . TYR A 1 168 ? 0.745 6.641 16.438 1 94.5 168 TYR A C 1
ATOM 1332 O O . TYR A 1 168 ? 0.023 7.207 15.617 1 94.5 168 TYR A O 1
ATOM 1340 N N . ALA A 1 169 ? 0.24 5.758 17.312 1 90.38 169 ALA A N 1
ATOM 1341 C CA . ALA A 1 169 ? -1.143 5.289 17.297 1 90.38 169 ALA A CA 1
ATOM 1342 C C . ALA A 1 169 ? -2.049 6.219 18.109 1 90.38 169 ALA A C 1
ATOM 1344 O O . ALA A 1 169 ? -1.578 6.945 18.984 1 90.38 169 ALA A O 1
ATOM 1345 N N . MET B 1 1 ? -4.406 17.391 6.793 1 93.12 1 MET B N 1
ATOM 1346 C CA . MET B 1 1 ? -4.738 15.969 6.805 1 93.12 1 MET B CA 1
ATOM 1347 C C . MET B 1 1 ? -5.918 15.68 5.887 1 93.12 1 MET B C 1
ATOM 1349 O O . MET B 1 1 ? -5.934 14.672 5.184 1 93.12 1 MET B O 1
ATOM 1353 N N . LYS B 1 2 ? -6.785 16.641 5.727 1 94.38 2 LYS B N 1
ATOM 1354 C CA . LYS B 1 2 ? -7.961 16.391 4.895 1 94.38 2 LYS B CA 1
ATOM 1355 C C . LYS B 1 2 ? -7.566 16.156 3.441 1 94.38 2 LYS B C 1
ATOM 1357 O O . LYS B 1 2 ? -7.988 15.172 2.83 1 94.38 2 LYS B O 1
ATOM 1362 N N . GLN B 1 3 ? -6.754 17.016 2.879 1 95.62 3 GLN B N 1
ATOM 1363 C CA . GLN B 1 3 ? -6.328 16.859 1.492 1 95.62 3 GLN B CA 1
ATOM 1364 C C . GLN B 1 3 ? -5.637 15.516 1.271 1 95.62 3 GLN B C 1
ATOM 1366 O O . GLN B 1 3 ? -5.84 14.867 0.242 1 95.62 3 GLN B O 1
ATOM 1371 N N . HIS B 1 4 ? -4.844 15.094 2.184 1 97.38 4 HIS B N 1
ATOM 1372 C CA . HIS B 1 4 ? -4.109 13.836 2.121 1 97.38 4 HIS B CA 1
ATOM 1373 C C . HIS B 1 4 ? -5.059 12.648 2.021 1 97.38 4 HIS B C 1
ATOM 1375 O O . HIS B 1 4 ? -4.922 11.812 1.124 1 97.38 4 HIS B O 1
ATOM 1381 N N . PHE B 1 5 ? -6.004 12.625 2.916 1 98.44 5 PHE B N 1
ATOM 1382 C CA . PHE B 1 5 ? -6.887 11.461 2.947 1 98.44 5 PHE B CA 1
ATOM 1383 C C . PHE B 1 5 ? -7.898 11.523 1.811 1 98.44 5 PHE B C 1
ATOM 1385 O O . PHE B 1 5 ? -8.328 10.484 1.298 1 98.44 5 PHE B O 1
ATOM 1392 N N . MET B 1 6 ? -8.258 12.742 1.367 1 98.38 6 MET B N 1
ATOM 1393 C CA . MET B 1 6 ? -9.078 12.844 0.163 1 98.38 6 MET B CA 1
ATOM 1394 C C . MET B 1 6 ? -8.328 12.328 -1.056 1 98.38 6 MET B C 1
ATOM 1396 O O . MET B 1 6 ? -8.914 11.695 -1.933 1 98.38 6 MET B O 1
ATOM 1400 N N . MET B 1 7 ? -7.074 12.602 -1.136 1 98.69 7 MET B N 1
ATOM 1401 C CA . MET B 1 7 ? -6.25 12.055 -2.207 1 98.69 7 MET B CA 1
ATOM 1402 C C . MET B 1 7 ? -6.301 10.531 -2.209 1 98.69 7 MET B C 1
ATOM 1404 O O . MET B 1 7 ? -6.527 9.914 -3.252 1 98.69 7 MET B O 1
ATOM 1408 N N . PHE B 1 8 ? -6.137 9.938 -1.038 1 98.81 8 PHE B N 1
ATOM 1409 C CA . PHE B 1 8 ? -6.086 8.484 -0.977 1 98.81 8 PHE B CA 1
ATOM 1410 C C . PHE B 1 8 ? -7.457 7.883 -1.263 1 98.81 8 PHE B C 1
ATOM 1412 O O . PHE B 1 8 ? -7.562 6.809 -1.857 1 98.81 8 PHE B O 1
ATOM 1419 N N . ALA B 1 9 ? -8.523 8.531 -0.775 1 98.88 9 ALA B N 1
ATOM 1420 C CA . ALA B 1 9 ? -9.867 8.055 -1.107 1 98.88 9 ALA B CA 1
ATOM 1421 C C . ALA B 1 9 ? -10.086 8.055 -2.617 1 98.88 9 ALA B C 1
ATOM 1423 O O . ALA B 1 9 ? -10.57 7.07 -3.18 1 98.88 9 ALA B O 1
ATOM 1424 N N . ALA B 1 10 ? -9.719 9.133 -3.24 1 98.81 10 ALA B N 1
ATOM 1425 C CA . ALA B 1 10 ? -9.867 9.25 -4.688 1 98.81 10 ALA B CA 1
ATOM 1426 C C . ALA B 1 10 ? -8.945 8.273 -5.414 1 98.81 10 ALA B C 1
ATOM 1428 O O . ALA B 1 10 ? -9.344 7.641 -6.391 1 98.81 10 ALA B O 1
ATOM 1429 N N . TYR B 1 11 ? -7.715 8.203 -4.988 1 98.94 11 TYR B N 1
ATOM 1430 C CA . TYR B 1 11 ? -6.766 7.25 -5.559 1 98.94 11 TYR B CA 1
ATOM 1431 C C . TYR B 1 11 ? -7.289 5.824 -5.453 1 98.94 11 TYR B C 1
ATOM 1433 O O . TYR B 1 11 ? -7.172 5.043 -6.402 1 98.94 11 TYR B O 1
ATOM 1441 N N . ASN B 1 12 ? -7.789 5.465 -4.246 1 98.81 12 ASN B N 1
ATOM 1442 C CA . ASN B 1 12 ? -8.328 4.125 -4.043 1 98.81 12 ASN B CA 1
ATOM 1443 C C . ASN B 1 12 ? -9.422 3.799 -5.055 1 98.81 12 ASN B C 1
ATOM 1445 O O . ASN B 1 12 ? -9.43 2.713 -5.637 1 98.81 12 ASN B O 1
ATOM 1449 N N . GLN B 1 13 ? -10.32 4.734 -5.223 1 98.81 13 GLN B N 1
ATOM 1450 C CA . GLN B 1 13 ? -11.367 4.539 -6.219 1 98.81 13 GLN B CA 1
ATOM 1451 C C . GLN B 1 13 ? -10.773 4.363 -7.613 1 98.81 13 GLN B C 1
ATOM 1453 O O . GLN B 1 13 ? -11.148 3.443 -8.344 1 98.81 13 GLN B O 1
ATOM 1458 N N . TRP B 1 14 ? -9.859 5.184 -7.984 1 98.88 14 TRP B N 1
ATOM 1459 C CA . TRP B 1 14 ? -9.18 5.16 -9.273 1 98.88 14 TRP B CA 1
ATOM 1460 C C . TRP B 1 14 ? -8.453 3.834 -9.484 1 98.88 14 TRP B C 1
ATOM 1462 O O . TRP B 1 14 ? -8.602 3.195 -10.523 1 98.88 14 TRP B O 1
ATOM 1472 N N . ALA B 1 15 ? -7.715 3.398 -8.547 1 98.88 15 ALA B N 1
ATOM 1473 C CA . ALA B 1 15 ? -6.914 2.178 -8.625 1 98.88 15 ALA B CA 1
ATOM 1474 C C . ALA B 1 15 ? -7.809 0.94 -8.648 1 98.88 15 ALA B C 1
ATOM 1476 O O . ALA B 1 15 ? -7.547 -0.007 -9.398 1 98.88 15 ALA B O 1
ATOM 1477 N N . ASN B 1 16 ? -8.836 0.94 -7.773 1 98.88 16 ASN B N 1
ATOM 1478 C CA . ASN B 1 16 ? -9.781 -0.172 -7.801 1 98.88 16 ASN B CA 1
ATOM 1479 C C . ASN B 1 16 ? -10.453 -0.308 -9.164 1 98.88 16 ASN B C 1
ATOM 1481 O O . ASN B 1 16 ? -10.602 -1.418 -9.68 1 98.88 16 ASN B O 1
ATOM 1485 N N . THR B 1 17 ? -10.852 0.814 -9.711 1 98.81 17 THR B N 1
ATOM 1486 C CA . THR B 1 17 ? -11.469 0.764 -11.031 1 98.81 17 THR B CA 1
ATOM 1487 C C . THR B 1 17 ? -10.539 0.08 -12.031 1 98.81 17 THR B C 1
ATOM 1489 O O . THR B 1 17 ? -10.977 -0.783 -12.797 1 98.81 17 THR B O 1
ATOM 1492 N N . ARG B 1 18 ? -9.328 0.35 -12.055 1 98.81 18 ARG B N 1
ATOM 1493 C CA . ARG B 1 18 ? -8.359 -0.188 -13.008 1 98.81 18 ARG B CA 1
ATOM 1494 C C . ARG B 1 18 ? -8.148 -1.684 -12.781 1 98.81 18 ARG B C 1
ATOM 1496 O O . ARG B 1 18 ? -8.086 -2.453 -13.742 1 98.81 18 ARG B O 1
ATOM 1503 N N . ILE B 1 19 ? -8 -2.088 -11.523 1 98.88 19 ILE B N 1
ATOM 1504 C CA . ILE B 1 19 ? -7.801 -3.5 -11.219 1 98.88 19 ILE B CA 1
ATOM 1505 C C . ILE B 1 19 ? -9.047 -4.297 -11.609 1 98.88 19 ILE B C 1
ATOM 1507 O O . ILE B 1 19 ? -8.945 -5.395 -12.156 1 98.88 19 ILE B O 1
ATOM 1511 N N . TYR B 1 20 ? -10.234 -3.775 -11.273 1 98.94 20 TYR B N 1
ATOM 1512 C CA . TYR B 1 20 ? -11.469 -4.473 -11.609 1 98.94 20 TYR B CA 1
ATOM 1513 C C . TYR B 1 20 ? -11.664 -4.535 -13.125 1 98.94 20 TYR B C 1
ATOM 1515 O O . TYR B 1 20 ? -12.172 -5.527 -13.648 1 98.94 20 TYR B O 1
ATOM 1523 N N . ASP B 1 21 ? -11.289 -3.453 -13.875 1 98.88 21 ASP B N 1
ATOM 1524 C CA . ASP B 1 21 ? -11.336 -3.496 -15.336 1 98.88 21 ASP B CA 1
ATOM 1525 C C . ASP B 1 21 ? -10.469 -4.633 -15.883 1 98.88 21 ASP B C 1
ATOM 1527 O O . ASP B 1 21 ? -10.898 -5.375 -16.766 1 98.88 21 ASP B O 1
ATOM 1531 N N . ALA B 1 22 ? -9.289 -4.758 -15.375 1 98.81 22 ALA B N 1
ATOM 1532 C CA . ALA B 1 22 ? -8.391 -5.824 -15.812 1 98.81 22 ALA B CA 1
ATOM 1533 C C . ALA B 1 22 ? -8.953 -7.195 -15.43 1 98.81 22 ALA B C 1
ATOM 1535 O O . ALA B 1 22 ? -8.883 -8.141 -16.219 1 98.81 22 ALA B O 1
ATOM 1536 N N . ALA B 1 23 ? -9.5 -7.293 -14.227 1 98.81 23 ALA B N 1
ATOM 1537 C CA . ALA B 1 23 ? -10.039 -8.555 -13.734 1 98.81 23 ALA B CA 1
ATOM 1538 C C . ALA B 1 23 ? -11.258 -8.984 -14.547 1 98.81 23 ALA B C 1
ATOM 1540 O O . ALA B 1 23 ? -11.57 -10.18 -14.625 1 98.81 23 ALA B O 1
ATOM 1541 N N . ALA B 1 24 ? -11.945 -8.016 -15.117 1 98.44 24 ALA B N 1
ATOM 1542 C CA . ALA B 1 24 ? -13.148 -8.297 -15.898 1 98.44 24 ALA B CA 1
ATOM 1543 C C . ALA B 1 24 ? -12.812 -9.125 -17.141 1 98.44 24 ALA B C 1
ATOM 1545 O O . ALA B 1 24 ? -13.703 -9.758 -17.719 1 98.44 24 ALA B O 1
ATOM 1546 N N . ASP B 1 25 ? -11.562 -9.141 -17.547 1 97.75 25 ASP B N 1
ATOM 1547 C CA . ASP B 1 25 ? -11.133 -9.891 -18.719 1 97.75 25 ASP B CA 1
ATOM 1548 C C . ASP B 1 25 ? -10.859 -11.352 -18.359 1 97.75 25 ASP B C 1
ATOM 1550 O O . ASP B 1 25 ? -10.633 -12.18 -19.25 1 97.75 25 ASP B O 1
ATOM 1554 N N . LEU B 1 26 ? -10.891 -11.719 -17.109 1 98.44 26 LEU B N 1
ATOM 1555 C CA . LEU B 1 26 ? -10.711 -13.102 -16.672 1 98.44 26 LEU B CA 1
ATOM 1556 C C . LEU B 1 26 ? -12.023 -13.867 -16.734 1 98.44 26 LEU B C 1
ATOM 1558 O O . LEU B 1 26 ? -13.086 -13.32 -16.422 1 98.44 26 LEU B O 1
ATOM 1562 N N . ASP B 1 27 ? -11.969 -15.148 -17.094 1 98 27 ASP B N 1
ATOM 1563 C CA . ASP B 1 27 ? -13.172 -15.961 -17 1 98 27 ASP B CA 1
ATOM 1564 C C . ASP B 1 27 ? -13.383 -16.484 -15.586 1 98 27 ASP B C 1
ATOM 1566 O O . ASP B 1 27 ? -12.555 -16.234 -14.703 1 98 27 ASP B O 1
ATOM 1570 N N . GLU B 1 28 ? -14.438 -17.141 -15.352 1 97.56 28 GLU B N 1
ATOM 1571 C CA . GLU B 1 28 ? -14.82 -17.578 -14.008 1 97.56 28 GLU B CA 1
ATOM 1572 C C . GLU B 1 28 ? -13.773 -18.5 -13.398 1 97.56 28 GLU B C 1
ATOM 1574 O O . GLU B 1 28 ? -13.461 -18.406 -12.211 1 97.56 28 GLU B O 1
ATOM 1579 N N . GLU B 1 29 ? -13.312 -19.422 -14.156 1 98.25 29 GLU B N 1
ATOM 1580 C CA . GLU B 1 29 ? -12.289 -20.344 -13.672 1 98.25 29 GLU B CA 1
ATOM 1581 C C . GLU B 1 29 ? -11.023 -19.594 -13.258 1 98.25 29 GLU B C 1
ATOM 1583 O O . GLU B 1 29 ? -10.461 -19.859 -12.195 1 98.25 29 GLU B O 1
ATOM 1588 N N . GLU B 1 30 ? -10.586 -18.641 -14.047 1 98.69 30 GLU B N 1
ATOM 15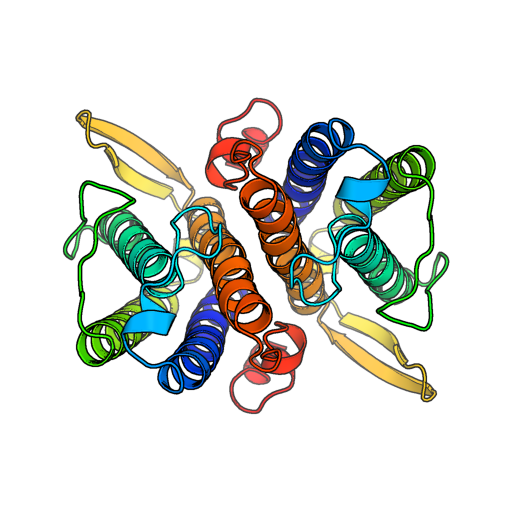89 C CA . GLU B 1 30 ? -9.391 -17.844 -13.758 1 98.69 30 GLU B CA 1
ATOM 1590 C C . GLU B 1 30 ? -9.602 -17 -12.508 1 98.69 30 GLU B C 1
ATOM 1592 O O . GLU B 1 30 ? -8.695 -16.875 -11.672 1 98.69 30 GLU B O 1
ATOM 1597 N N . LEU B 1 31 ? -10.781 -16.391 -12.43 1 98.75 31 LEU B N 1
ATOM 1598 C CA . LEU B 1 31 ? -11.086 -15.539 -11.281 1 98.75 31 LEU B CA 1
ATOM 1599 C C . LEU B 1 31 ? -10.977 -16.328 -9.977 1 98.75 31 LEU B C 1
ATOM 1601 O O . LEU B 1 31 ? -10.5 -15.805 -8.969 1 98.75 31 LEU B O 1
ATOM 1605 N N . GLY B 1 32 ? -11.359 -17.547 -10 1 98.62 32 GLY B N 1
ATOM 1606 C CA . GLY B 1 32 ? -11.414 -18.344 -8.789 1 98.62 32 GLY B CA 1
ATOM 1607 C C . GLY B 1 32 ? -10.203 -19.25 -8.609 1 98.62 32 GLY B C 1
ATOM 1608 O O . GLY B 1 32 ? -10.07 -19.922 -7.59 1 98.62 32 GLY B O 1
ATOM 1609 N N . ARG B 1 33 ? -9.289 -19.297 -9.586 1 98.62 33 ARG B N 1
ATOM 1610 C CA . ARG B 1 33 ? -8.141 -20.203 -9.547 1 98.62 33 ARG B CA 1
ATOM 1611 C C . ARG B 1 33 ? -7.211 -19.844 -8.383 1 98.62 33 ARG B C 1
ATOM 1613 O O . ARG B 1 33 ? -6.895 -18.672 -8.18 1 98.62 33 ARG B O 1
ATOM 1620 N N . ASP B 1 34 ? -6.812 -20.859 -7.621 1 98.62 34 ASP B N 1
ATOM 1621 C CA . ASP B 1 34 ? -5.809 -20.641 -6.586 1 98.62 34 ASP B CA 1
ATOM 1622 C C . ASP B 1 34 ? -4.438 -20.375 -7.199 1 98.62 34 ASP B C 1
ATOM 1624 O O . ASP B 1 34 ? -3.84 -21.25 -7.812 1 98.62 34 ASP B O 1
ATOM 1628 N N . VAL B 1 35 ? -3.957 -19.188 -7.055 1 98.5 35 VAL B N 1
ATOM 1629 C CA . VAL B 1 35 ? -2.674 -18.812 -7.648 1 98.5 35 VAL B CA 1
ATOM 1630 C C . VAL B 1 35 ? -1.668 -18.5 -6.543 1 98.5 35 VAL B C 1
ATOM 1632 O O . VAL B 1 35 ? -0.657 -17.828 -6.789 1 98.5 35 VAL B O 1
ATOM 1635 N N . GLY B 1 36 ? -1.981 -18.797 -5.309 1 97.75 36 GLY B N 1
ATOM 1636 C CA . GLY B 1 36 ? -1.014 -18.719 -4.223 1 97.75 36 GLY B CA 1
ATOM 1637 C C . GLY B 1 36 ? -1.11 -17.438 -3.432 1 97.75 36 GLY B C 1
ATOM 1638 O O . GLY B 1 36 ? -0.284 -17.172 -2.555 1 97.75 36 GLY B O 1
ATOM 1639 N N . ALA B 1 37 ? -2.133 -16.609 -3.717 1 97 37 ALA B N 1
ATOM 1640 C CA . ALA B 1 37 ? -2.334 -15.398 -2.938 1 97 37 ALA B CA 1
ATOM 1641 C C . ALA B 1 37 ? -2.781 -15.727 -1.515 1 97 37 ALA B C 1
ATOM 1643 O O . ALA B 1 37 ? -3.229 -16.844 -1.239 1 97 37 ALA B O 1
ATOM 1644 N N . SER B 1 38 ? -2.66 -14.781 -0.61 1 96.38 38 SER B N 1
ATOM 1645 C CA . SER B 1 38 ? -3.055 -14.961 0.783 1 96.38 38 SER B CA 1
ATOM 1646 C C . SER B 1 38 ? -4.492 -15.453 0.892 1 96.38 38 SER B C 1
ATOM 1648 O O . SER B 1 38 ? -4.82 -16.234 1.782 1 96.38 38 SER B O 1
ATOM 1650 N N . PHE B 1 39 ? -5.289 -14.953 -0.037 1 97.62 39 PHE B N 1
ATOM 1651 C CA . PHE B 1 39 ? -6.688 -15.367 -0.062 1 97.62 39 PHE B CA 1
ATOM 1652 C C . PHE B 1 39 ? -6.98 -16.203 -1.299 1 97.62 39 PHE B C 1
ATOM 1654 O O . PHE B 1 39 ? -8.094 -16.188 -1.82 1 97.62 39 PHE B O 1
ATOM 1661 N N . GLY B 1 40 ? -5.973 -16.812 -1.787 1 97.88 40 GLY B N 1
ATOM 1662 C CA . GLY B 1 40 ? -6.016 -17.891 -2.758 1 97.88 40 GLY B CA 1
ATOM 1663 C C . GLY B 1 40 ? -6.086 -17.406 -4.191 1 97.88 40 GLY B C 1
ATOM 1664 O O . GLY B 1 40 ? -5.305 -17.844 -5.043 1 97.88 40 GLY B O 1
ATOM 1665 N N . SER B 1 41 ? -7.047 -16.516 -4.5 1 98.81 41 SER B N 1
ATOM 1666 C CA . SER B 1 41 ? -7.375 -16.172 -5.879 1 98.81 41 SER B CA 1
ATOM 1667 C C . SER B 1 41 ? -7.656 -14.68 -6.023 1 98.81 41 SER B C 1
ATOM 1669 O O . SER B 1 41 ? -7.711 -13.953 -5.027 1 98.81 41 SER B O 1
ATOM 1671 N N . MET B 1 42 ? -7.766 -14.289 -7.312 1 98.88 42 MET B N 1
ATOM 1672 C CA . MET B 1 42 ? -8.219 -12.93 -7.594 1 98.88 42 MET B CA 1
ATOM 1673 C C . MET B 1 42 ? -9.555 -12.648 -6.91 1 98.88 42 MET B C 1
ATOM 1675 O O . MET B 1 42 ? -9.703 -11.641 -6.223 1 98.88 42 MET B O 1
ATOM 1679 N N . LEU B 1 43 ? -10.492 -13.578 -7.062 1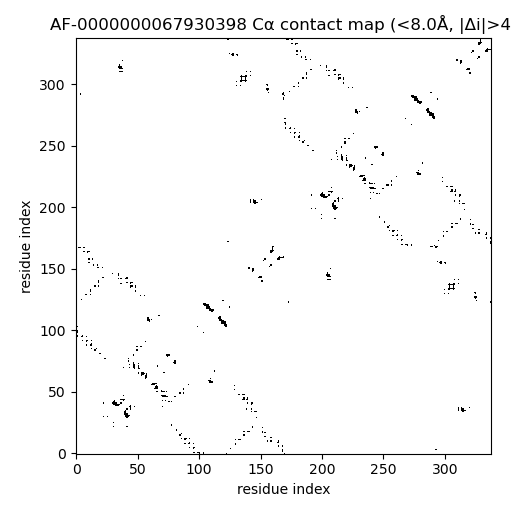 98.88 43 LEU B N 1
ATOM 1680 C CA . LEU B 1 43 ? -11.812 -13.406 -6.473 1 98.88 43 LEU B CA 1
ATOM 1681 C C . LEU B 1 43 ? -11.727 -13.32 -4.953 1 98.88 43 LEU B C 1
ATOM 1683 O O . LEU B 1 43 ? -12.344 -12.453 -4.34 1 98.88 43 LEU B O 1
ATOM 1687 N N . GLY B 1 44 ? -10.977 -14.234 -4.352 1 98.81 44 GLY B N 1
ATOM 1688 C CA . GLY B 1 44 ? -10.789 -14.203 -2.908 1 98.81 44 GLY B CA 1
ATOM 1689 C C . GLY B 1 44 ? -10.148 -12.914 -2.418 1 98.81 44 GLY B C 1
ATOM 1690 O O . GLY B 1 44 ? -10.57 -12.352 -1.402 1 98.81 44 GLY B O 1
ATOM 1691 N N . THR B 1 45 ? -9.18 -12.43 -3.117 1 98.88 45 THR B N 1
ATOM 1692 C CA . THR B 1 45 ? -8.453 -11.219 -2.74 1 98.88 45 THR B CA 1
ATOM 1693 C C . THR B 1 45 ? -9.359 -9.992 -2.824 1 98.88 45 THR B C 1
ATOM 1695 O O . THR B 1 45 ? -9.398 -9.172 -1.904 1 98.88 45 THR B O 1
ATOM 1698 N N . LEU B 1 46 ? -10.117 -9.883 -3.918 1 98.94 46 LEU B N 1
ATOM 1699 C CA . LEU B 1 46 ? -10.992 -8.727 -4.098 1 98.94 46 LEU B CA 1
ATOM 1700 C C . LEU B 1 46 ? -12.133 -8.75 -3.084 1 98.94 46 LEU B C 1
ATOM 1702 O O . LEU B 1 46 ? -12.547 -7.699 -2.592 1 98.94 46 LEU B O 1
ATOM 1706 N N . ASN B 1 47 ? -12.648 -9.906 -2.773 1 98.88 47 ASN B N 1
ATOM 1707 C CA . ASN B 1 47 ? -13.641 -10 -1.702 1 98.88 47 ASN B CA 1
ATOM 1708 C C . ASN B 1 47 ? -13.047 -9.57 -0.36 1 98.88 47 ASN B C 1
ATOM 1710 O O . ASN B 1 47 ? -13.688 -8.836 0.395 1 98.88 47 ASN B O 1
ATOM 1714 N N . HIS B 1 48 ? -11.867 -10 -0.039 1 98.81 48 HIS B N 1
ATOM 1715 C CA . HIS B 1 48 ? -11.219 -9.625 1.212 1 98.81 48 HIS B CA 1
ATOM 1716 C C . HIS B 1 48 ? -11.094 -8.109 1.337 1 98.81 48 HIS B C 1
ATOM 1718 O O . HIS B 1 48 ? -11.328 -7.547 2.41 1 98.81 48 HIS B O 1
ATOM 1724 N N . LEU B 1 49 ? -10.742 -7.48 0.247 1 98.81 49 LEU B N 1
ATOM 1725 C CA . LEU B 1 49 ? -10.609 -6.027 0.255 1 98.81 49 LEU B CA 1
ATOM 1726 C C . LEU B 1 49 ? -11.938 -5.359 0.586 1 98.81 49 LEU B C 1
ATOM 1728 O O . LEU B 1 49 ? -11.984 -4.426 1.39 1 98.81 49 LEU B O 1
ATOM 1732 N N . LEU B 1 50 ? -12.961 -5.82 -0.039 1 98.81 50 LEU B N 1
ATOM 1733 C CA . LEU B 1 50 ? -14.281 -5.27 0.234 1 98.81 50 LEU B CA 1
ATOM 1734 C C . LEU B 1 50 ? -14.703 -5.551 1.673 1 98.81 50 LEU B C 1
ATOM 1736 O O . LEU B 1 50 ? -15.211 -4.66 2.361 1 98.81 50 LEU B O 1
ATOM 1740 N N . VAL B 1 51 ? -14.469 -6.766 2.166 1 98.62 51 VAL B N 1
ATOM 1741 C CA . VAL B 1 51 ? -14.789 -7.18 3.525 1 98.62 51 VAL B CA 1
ATOM 1742 C C . VAL B 1 51 ? -14.117 -6.242 4.527 1 98.62 51 VAL B C 1
ATOM 1744 O O . VAL B 1 51 ? -14.781 -5.695 5.414 1 98.62 51 VAL B O 1
ATOM 1747 N N . THR B 1 52 ? -12.883 -6.035 4.375 1 98.25 52 THR B N 1
ATOM 1748 C CA . THR B 1 52 ? -12.125 -5.238 5.332 1 98.25 52 THR B CA 1
ATOM 1749 C C . THR B 1 52 ? -12.57 -3.779 5.301 1 98.25 52 THR B C 1
ATOM 1751 O O . THR B 1 52 ? -12.68 -3.133 6.344 1 98.25 52 THR B O 1
ATOM 1754 N N . ASP B 1 53 ? -12.805 -3.264 4.082 1 98.56 53 ASP B N 1
ATOM 1755 C CA . ASP B 1 53 ? -13.305 -1.896 3.984 1 98.56 53 ASP B CA 1
ATOM 1756 C C . ASP B 1 53 ? -14.625 -1.741 4.73 1 98.56 53 ASP B C 1
ATOM 1758 O O . ASP B 1 53 ? -14.812 -0.77 5.465 1 98.56 53 ASP B O 1
ATOM 1762 N N . ARG B 1 54 ? -15.508 -2.648 4.543 1 98.19 54 ARG B N 1
ATOM 1763 C CA . ARG B 1 54 ? -16.812 -2.576 5.199 1 98.19 54 ARG B CA 1
ATOM 1764 C C . ARG B 1 54 ? -16.672 -2.654 6.715 1 98.19 54 ARG B C 1
ATOM 1766 O O . ARG B 1 54 ? -17.344 -1.939 7.449 1 98.19 54 ARG B O 1
ATOM 1773 N N . ILE B 1 55 ? -15.805 -3.488 7.195 1 96.88 55 ILE B N 1
ATOM 1774 C CA . ILE B 1 55 ? -15.555 -3.602 8.625 1 96.88 55 ILE B CA 1
ATOM 1775 C C . ILE B 1 55 ? -15.062 -2.262 9.172 1 96.88 55 ILE B C 1
ATOM 1777 O O . ILE B 1 55 ? -15.602 -1.749 10.156 1 96.88 55 ILE B O 1
ATOM 1781 N N . TRP B 1 56 ? -14.117 -1.692 8.578 1 97.69 56 TRP B N 1
ATOM 1782 C CA . TRP B 1 56 ? -13.523 -0.464 9.094 1 97.69 56 TRP B CA 1
ATOM 1783 C C . TRP B 1 56 ? -14.469 0.715 8.922 1 97.69 56 TRP B C 1
ATOM 1785 O O . TRP B 1 56 ? -14.555 1.587 9.789 1 97.69 56 TRP B O 1
ATOM 1795 N N . MET B 1 57 ? -15.203 0.749 7.766 1 98.19 57 MET B N 1
ATOM 1796 C CA . MET B 1 57 ? -16.172 1.827 7.59 1 98.19 57 MET B CA 1
ATOM 1797 C C . MET B 1 57 ? -17.281 1.741 8.641 1 98.19 57 MET B C 1
ATOM 1799 O O . MET B 1 57 ? -17.797 2.766 9.094 1 98.19 57 MET B O 1
ATOM 1803 N N . LYS B 1 58 ? -17.656 0.562 8.992 1 96.94 58 LYS B N 1
ATOM 1804 C CA . LYS B 1 58 ? -18.578 0.413 10.109 1 96.94 58 LYS B CA 1
ATOM 1805 C C . LYS B 1 58 ? -17.984 0.943 11.406 1 96.94 58 LYS B C 1
ATOM 1807 O O . LYS B 1 58 ? -18.656 1.631 12.18 1 96.94 58 LYS B O 1
ATOM 1812 N N . ARG B 1 59 ? -16.781 0.63 11.68 1 96.56 59 ARG B N 1
ATOM 1813 C CA . ARG B 1 59 ? -16.094 1.131 12.867 1 96.56 59 ARG B CA 1
ATOM 1814 C C . ARG B 1 59 ? -16.047 2.654 12.875 1 96.56 59 ARG B C 1
ATOM 1816 O O . ARG B 1 59 ? -16.297 3.287 13.906 1 96.56 59 ARG B O 1
ATOM 1823 N N . PHE B 1 60 ? -15.75 3.264 11.719 1 97.62 60 PHE B N 1
ATOM 1824 C CA . PHE B 1 60 ? -15.578 4.707 11.609 1 97.62 60 PHE B CA 1
ATOM 1825 C C . PHE B 1 60 ? -16.906 5.426 11.758 1 97.62 60 PHE B C 1
ATOM 1827 O O . PHE B 1 60 ? -16.984 6.492 12.375 1 97.62 60 PHE B O 1
ATOM 1834 N N . THR B 1 61 ? -18 4.844 11.195 1 96.69 61 THR B N 1
ATOM 1835 C CA . THR B 1 61 ? -19.203 5.633 11 1 96.69 61 THR B CA 1
ATOM 1836 C C . THR B 1 61 ? -20.344 5.094 11.859 1 96.69 61 THR B C 1
ATOM 1838 O O . THR B 1 61 ? -21.359 5.77 12.055 1 96.69 61 THR B O 1
ATOM 1841 N N . GLY B 1 62 ? -20.188 3.805 12.273 1 94.81 62 GLY B N 1
ATOM 1842 C CA . GLY B 1 62 ? -21.281 3.135 12.969 1 94.81 62 GLY B CA 1
ATOM 1843 C C . GLY B 1 62 ? -22.344 2.611 12.023 1 94.81 62 GLY B C 1
ATOM 1844 O O . GLY B 1 62 ? -23.359 2.051 12.469 1 94.81 62 GLY B O 1
ATOM 1845 N N . GLU B 1 63 ? -22.125 2.732 10.719 1 95.69 63 GLU B N 1
ATOM 1846 C CA . GLU B 1 63 ? -23.156 2.379 9.734 1 95.69 63 GLU B CA 1
ATOM 1847 C C . GLU B 1 63 ? -22.641 1.296 8.789 1 95.69 63 GLU B C 1
ATOM 1849 O O . GLU B 1 63 ? -21.453 1.199 8.523 1 95.69 63 GLU B O 1
ATOM 1854 N N . GLY B 1 64 ? -23.609 0.456 8.273 1 94.75 64 GLY B N 1
ATOM 1855 C CA . GLY B 1 64 ? -23.297 -0.518 7.238 1 94.75 64 GLY B CA 1
ATOM 1856 C C . GLY B 1 64 ? -23.094 -1.919 7.781 1 94.75 64 GLY B C 1
ATOM 1857 O O . GLY B 1 64 ? -23.078 -2.123 9 1 94.75 64 GLY B O 1
ATOM 1858 N N . ASP B 1 65 ? -22.922 -2.836 6.863 1 91.75 65 ASP B N 1
ATOM 1859 C CA . ASP B 1 65 ? -22.688 -4.234 7.203 1 91.75 65 ASP B CA 1
ATOM 1860 C C . ASP B 1 65 ? -21.203 -4.512 7.426 1 91.75 65 ASP B C 1
ATOM 1862 O O . ASP B 1 65 ? -20.359 -3.963 6.719 1 91.75 65 ASP B O 1
ATOM 1866 N N . ALA B 1 66 ? -20.906 -5.258 8.438 1 92 66 ALA B N 1
ATOM 1867 C CA . ALA B 1 66 ? -19.531 -5.684 8.734 1 92 66 ALA B CA 1
ATOM 1868 C C . ALA B 1 66 ? -19.453 -7.199 8.852 1 92 66 ALA B C 1
ATOM 1870 O O . ALA B 1 66 ? -19.828 -7.77 9.883 1 92 66 ALA B O 1
ATOM 1871 N N . PRO B 1 67 ? -18.906 -7.785 7.852 1 92.44 67 PRO B N 1
ATOM 1872 C CA . PRO B 1 67 ? -18.734 -9.234 7.953 1 92.44 67 PRO B CA 1
ATOM 1873 C C . PRO B 1 67 ? -17.828 -9.641 9.125 1 92.44 67 PRO B C 1
ATOM 1875 O O . PRO B 1 67 ? -16.969 -8.867 9.547 1 92.44 67 PRO B O 1
ATOM 1878 N N . SER B 1 68 ? -18.016 -10.883 9.609 1 89.19 68 SER B N 1
ATOM 1879 C CA . SER B 1 68 ? -17.281 -11.328 10.797 1 89.19 68 SER B CA 1
ATOM 1880 C C . SER B 1 68 ? -16.094 -12.203 10.422 1 89.19 68 SER B C 1
ATOM 1882 O O . SER B 1 68 ? -15.305 -12.594 11.281 1 89.19 68 SER B O 1
ATOM 1884 N N . ASN B 1 69 ? -16.016 -12.5 9.195 1 93.56 69 ASN B N 1
ATOM 1885 C CA . ASN B 1 69 ? -14.953 -13.359 8.672 1 93.56 69 ASN B CA 1
ATOM 1886 C C . ASN B 1 69 ? -14.148 -12.648 7.578 1 93.56 69 ASN B C 1
ATOM 1888 O O . ASN B 1 69 ? -14.703 -12.25 6.555 1 93.56 69 ASN B O 1
ATOM 1892 N N . LEU B 1 70 ? -12.875 -12.562 7.82 1 94.5 70 LEU B N 1
ATOM 1893 C CA . LEU B 1 70 ? -12.008 -11.82 6.906 1 94.5 70 LEU B CA 1
ATOM 1894 C C . LEU B 1 70 ? -11.914 -12.531 5.559 1 94.5 70 LEU B C 1
ATOM 1896 O O . LEU B 1 70 ? -11.531 -11.922 4.559 1 94.5 70 LEU B O 1
ATOM 1900 N N . ALA B 1 71 ? -12.203 -13.828 5.504 1 96.25 71 ALA B N 1
ATOM 1901 C CA . ALA B 1 71 ? -12.117 -14.602 4.266 1 96.25 71 ALA B CA 1
ATOM 1902 C C . ALA B 1 71 ? -13.492 -14.797 3.641 1 96.25 71 ALA B C 1
ATOM 1904 O O . ALA B 1 71 ? -13.656 -15.602 2.723 1 96.25 71 ALA B O 1
ATOM 1905 N N . ALA B 1 72 ? -14.492 -14.07 4.168 1 97.12 72 ALA B N 1
ATOM 1906 C CA . ALA B 1 72 ? -15.852 -14.195 3.641 1 97.12 72 ALA B CA 1
ATOM 1907 C C . ALA B 1 72 ? -15.891 -13.867 2.152 1 97.12 72 ALA B C 1
ATOM 1909 O O . ALA B 1 72 ? -15.266 -12.906 1.703 1 97.12 72 ALA B O 1
ATOM 1910 N N . ILE B 1 73 ? -16.594 -14.703 1.374 1 98.19 73 ILE B N 1
ATOM 1911 C CA . ILE B 1 73 ? -16.906 -14.406 -0.018 1 98.19 73 ILE B CA 1
ATOM 1912 C C . ILE B 1 73 ? -18.297 -13.781 -0.105 1 98.19 73 ILE B C 1
ATOM 1914 O O . ILE B 1 73 ? -19.312 -14.484 -0.176 1 98.19 73 ILE B O 1
ATOM 1918 N N . LEU B 1 74 ? -18.359 -12.484 -0.133 1 98.19 74 LEU B N 1
ATOM 1919 C CA . LEU B 1 74 ? -19.609 -11.742 -0.162 1 98.19 74 LEU B CA 1
ATOM 1920 C C . LEU B 1 74 ? -20.297 -11.898 -1.513 1 98.19 74 LEU B C 1
ATOM 1922 O O . LEU B 1 74 ? -21.531 -11.961 -1.584 1 98.19 74 LEU B O 1
ATOM 1926 N N . TYR B 1 75 ? -19.516 -11.906 -2.625 1 98.31 75 TYR B N 1
ATOM 1927 C CA . TYR B 1 75 ? -20.016 -12.055 -3.992 1 98.31 75 TYR B CA 1
ATOM 1928 C C . TYR B 1 75 ? -19.203 -13.094 -4.754 1 98.31 75 TYR B C 1
ATOM 1930 O O . TYR B 1 75 ? -17.984 -12.961 -4.891 1 98.31 75 TYR B O 1
ATOM 1938 N N . ARG B 1 76 ? -19.844 -14.094 -5.23 1 97.81 76 ARG B N 1
ATOM 1939 C CA . ARG B 1 76 ? -19.203 -15.117 -6.047 1 97.81 76 ARG B CA 1
ATOM 1940 C C . ARG B 1 76 ? -19.125 -14.688 -7.508 1 97.81 76 ARG B C 1
ATOM 1942 O O . ARG B 1 76 ? -18.156 -15 -8.203 1 97.81 76 ARG B O 1
ATOM 1949 N N . ALA B 1 77 ? -20.234 -14.023 -7.961 1 98.12 77 ALA B N 1
ATOM 1950 C CA . ALA B 1 77 ? -20.266 -13.516 -9.328 1 98.12 77 ALA B CA 1
ATOM 1951 C C . ALA B 1 77 ? -19.547 -12.164 -9.422 1 98.12 77 ALA B C 1
ATOM 1953 O O . ALA B 1 77 ? -19.859 -11.242 -8.664 1 98.12 77 ALA B O 1
ATOM 1954 N N . PHE B 1 78 ? -18.672 -12.023 -10.359 1 98.62 78 PHE B N 1
ATOM 1955 C CA . PHE B 1 78 ? -17.797 -10.859 -10.484 1 98.62 78 PHE B CA 1
ATOM 1956 C C . PHE B 1 78 ? -18.625 -9.594 -10.719 1 98.62 78 PHE B C 1
ATOM 1958 O O . PHE B 1 78 ? -18.328 -8.547 -10.133 1 98.62 78 PHE B O 1
ATOM 1965 N N . PRO B 1 79 ? -19.703 -9.562 -11.508 1 98.5 79 PRO B N 1
ATOM 1966 C CA . PRO B 1 79 ? -20.438 -8.312 -11.719 1 98.5 79 PRO B CA 1
ATOM 1967 C C . PRO B 1 79 ? -21.016 -7.746 -10.422 1 98.5 79 PRO B C 1
ATOM 1969 O O . PRO B 1 79 ? -20.984 -6.527 -10.219 1 98.5 79 PRO B O 1
ATOM 1972 N N . GLY B 1 80 ? -21.531 -8.594 -9.586 1 98.75 80 GLY B N 1
ATOM 1973 C CA . GLY B 1 80 ? -22.016 -8.141 -8.289 1 98.75 80 GLY B CA 1
ATOM 1974 C C . GLY B 1 80 ? -20.906 -7.578 -7.406 1 98.75 80 GLY B C 1
ATOM 1975 O O . GLY B 1 80 ? -21.109 -6.57 -6.723 1 98.75 80 GLY B O 1
ATOM 1976 N N . LEU B 1 81 ? -19.797 -8.25 -7.395 1 98.81 81 LEU B N 1
ATOM 1977 C CA . LEU B 1 81 ? -18.641 -7.777 -6.637 1 98.81 81 LEU B CA 1
ATOM 1978 C C . LEU B 1 81 ? -18.203 -6.395 -7.113 1 98.81 81 LEU B C 1
ATOM 1980 O O . LEU B 1 81 ? -17.938 -5.512 -6.297 1 98.81 81 LEU B O 1
ATOM 1984 N N . ARG B 1 82 ? -18.125 -6.23 -8.438 1 98.88 82 ARG B N 1
ATOM 1985 C CA . ARG B 1 82 ? -17.734 -4.949 -9.016 1 98.88 82 ARG B CA 1
ATOM 1986 C C . ARG B 1 82 ? -18.688 -3.836 -8.594 1 98.88 82 ARG B C 1
ATOM 1988 O O . ARG B 1 82 ? -18.25 -2.76 -8.18 1 98.88 82 ARG B O 1
ATOM 1995 N N . LEU B 1 83 ? -19.938 -4.051 -8.703 1 98.88 83 LEU B N 1
ATOM 1996 C CA . LEU B 1 83 ? -20.922 -3.053 -8.312 1 98.88 83 LEU B CA 1
ATOM 1997 C C . LEU B 1 83 ? -20.781 -2.686 -6.844 1 98.88 83 LEU B C 1
ATOM 1999 O O . LEU B 1 83 ? -20.875 -1.511 -6.48 1 98.88 83 LEU B O 1
ATOM 2003 N N . ALA B 1 84 ? -20.578 -3.67 -5.984 1 98.81 84 ALA B N 1
ATOM 2004 C CA . ALA B 1 84 ? -20.422 -3.438 -4.551 1 98.81 84 ALA B CA 1
ATOM 2005 C C . ALA B 1 84 ? -19.141 -2.646 -4.266 1 98.81 84 ALA B C 1
ATOM 2007 O O . ALA B 1 84 ? -19.125 -1.767 -3.402 1 98.81 84 ALA B O 1
ATOM 2008 N N . ARG B 1 85 ? -18.078 -2.99 -4.965 1 98.88 85 ARG B N 1
ATOM 2009 C CA . ARG B 1 85 ? -16.812 -2.256 -4.824 1 98.88 85 ARG B CA 1
ATOM 2010 C C . ARG B 1 85 ? -17 -0.783 -5.176 1 98.88 85 ARG B C 1
ATOM 2012 O O . ARG B 1 85 ? -16.562 0.098 -4.434 1 98.88 85 ARG B O 1
ATOM 2019 N N . GLU B 1 86 ? -17.641 -0.507 -6.289 1 98.88 86 GLU B N 1
ATOM 2020 C CA . GLU B 1 86 ? -17.875 0.865 -6.734 1 98.88 86 GLU B CA 1
ATOM 2021 C C . GLU B 1 86 ? -18.703 1.644 -5.707 1 98.88 86 GLU B C 1
ATOM 2023 O O . GLU B 1 86 ? -18.406 2.805 -5.422 1 98.88 86 GLU B O 1
ATOM 2028 N N . ALA B 1 87 ? -19.688 1.005 -5.18 1 98.81 87 ALA B N 1
ATOM 2029 C CA . ALA B 1 87 ? -20.531 1.642 -4.164 1 98.81 87 ALA B CA 1
ATOM 2030 C C . ALA B 1 87 ? -19.719 1.96 -2.91 1 98.81 87 ALA B C 1
ATOM 2032 O O . ALA B 1 87 ? -19.859 3.041 -2.334 1 98.81 87 ALA B O 1
ATOM 2033 N N . GLU B 1 88 ? -18.906 1.004 -2.471 1 98.81 88 GLU B N 1
ATOM 2034 C CA . GLU B 1 88 ? -18.109 1.216 -1.263 1 98.81 88 GLU B CA 1
ATOM 2035 C C . GLU B 1 88 ? -17.062 2.301 -1.476 1 98.81 88 GLU B C 1
ATOM 2037 O O . GLU B 1 88 ? -16.781 3.088 -0.568 1 98.81 88 GLU B O 1
ATOM 2042 N N . ASP B 1 89 ? -16.453 2.342 -2.684 1 98.88 89 ASP B N 1
ATOM 2043 C CA . ASP B 1 89 ? -15.516 3.418 -3.002 1 98.88 89 ASP B CA 1
ATOM 2044 C C . ASP B 1 89 ? -16.188 4.781 -2.9 1 98.88 89 ASP B C 1
ATOM 2046 O O . ASP B 1 89 ? -15.633 5.719 -2.328 1 98.88 89 ASP B O 1
ATOM 2050 N N . ARG B 1 90 ? -17.375 4.906 -3.477 1 98.75 90 ARG B N 1
ATOM 2051 C CA . ARG B 1 90 ? -18.125 6.156 -3.385 1 98.75 90 ARG B CA 1
ATOM 2052 C C . ARG B 1 90 ? -18.406 6.52 -1.932 1 98.75 90 ARG B C 1
ATOM 2054 O O . ARG B 1 90 ? -18.297 7.68 -1.538 1 98.75 90 ARG B O 1
ATOM 2061 N N . ARG B 1 91 ? -18.812 5.547 -1.113 1 98.75 91 ARG B N 1
ATOM 2062 C CA . ARG B 1 91 ? -19.078 5.754 0.306 1 98.75 91 ARG B CA 1
ATOM 2063 C C . ARG B 1 91 ? -17.844 6.316 1.02 1 98.75 91 ARG B C 1
ATOM 2065 O O . ARG B 1 91 ? -17.953 7.27 1.792 1 98.75 91 ARG B O 1
ATOM 2072 N N . ILE B 1 92 ? -16.688 5.734 0.755 1 98.81 92 ILE B N 1
ATOM 2073 C CA . ILE B 1 92 ? -15.445 6.164 1.383 1 98.81 92 ILE B CA 1
ATOM 2074 C C . ILE B 1 92 ? -15.117 7.594 0.956 1 98.81 92 ILE B C 1
ATOM 2076 O O . ILE B 1 92 ? -14.797 8.438 1.795 1 98.81 92 ILE B O 1
ATOM 2080 N N . VAL B 1 93 ? -15.195 7.859 -0.352 1 98.75 93 VAL B N 1
ATOM 2081 C CA . VAL B 1 93 ? -14.898 9.188 -0.876 1 98.75 93 VAL B CA 1
ATOM 2082 C C . VAL B 1 93 ? -15.836 10.219 -0.247 1 98.75 93 VAL B C 1
ATOM 2084 O O . VAL B 1 93 ? -15.391 11.266 0.222 1 98.75 93 VAL B O 1
ATOM 2087 N N . ASP B 1 94 ? -17.141 9.945 -0.216 1 98.69 94 ASP B N 1
ATOM 2088 C CA . ASP B 1 94 ? -18.125 10.859 0.335 1 98.69 94 ASP B CA 1
ATOM 2089 C C . ASP B 1 94 ? -17.891 11.102 1.824 1 98.69 94 ASP B C 1
ATOM 2091 O O . ASP B 1 94 ? -17.969 12.234 2.297 1 98.69 94 ASP B O 1
ATOM 2095 N N . TRP B 1 95 ? -17.641 10.055 2.535 1 98.62 95 TRP B N 1
ATOM 2096 C CA . TRP B 1 95 ? -17.438 10.156 3.977 1 98.62 95 TRP B CA 1
ATOM 2097 C C . TRP B 1 95 ? -16.203 10.992 4.297 1 98.62 95 TRP B C 1
ATOM 2099 O O . TRP B 1 95 ? -16.266 11.93 5.098 1 98.62 95 TRP B O 1
ATOM 2109 N N . VAL B 1 96 ? -15.047 10.68 3.666 1 98.56 96 VAL B N 1
ATOM 2110 C CA . VAL B 1 96 ? -13.812 11.422 3.881 1 98.56 96 VAL B CA 1
ATOM 2111 C C . VAL B 1 96 ? -14.008 12.883 3.467 1 98.56 96 VAL B C 1
ATOM 2113 O O . VAL B 1 96 ? -13.586 13.797 4.18 1 98.56 96 VAL B O 1
ATOM 2116 N N . GLY B 1 97 ? -14.648 13.078 2.322 1 97.88 97 GLY B N 1
ATOM 2117 C CA . GLY B 1 97 ? -14.898 14.422 1.809 1 97.88 97 GLY B CA 1
ATOM 2118 C C . GLY B 1 97 ? -15.805 15.242 2.701 1 97.88 97 GLY B C 1
ATOM 2119 O O . GLY B 1 97 ? -15.719 16.469 2.719 1 97.88 97 GLY B O 1
ATOM 2120 N N . GLY B 1 98 ? -16.672 14.625 3.436 1 98 98 GLY B N 1
ATOM 2121 C CA . GLY B 1 98 ? -17.641 15.305 4.27 1 98 98 GLY B CA 1
ATOM 2122 C C . GLY B 1 98 ? -17.094 15.688 5.633 1 98 98 GLY B C 1
ATOM 2123 O O . GLY B 1 98 ? -17.734 16.438 6.375 1 98 98 GLY B O 1
ATOM 2124 N N . MET B 1 99 ? -15.953 15.266 5.98 1 97.19 99 MET B N 1
ATOM 2125 C CA . MET B 1 99 ? -15.375 15.531 7.293 1 97.19 99 MET B CA 1
ATOM 2126 C C . MET B 1 99 ? -14.711 16.906 7.328 1 97.19 99 MET B C 1
ATOM 2128 O O . MET B 1 99 ? -14.211 17.375 6.305 1 97.19 99 MET B O 1
ATOM 2132 N N . THR B 1 100 ? -14.68 17.547 8.477 1 96.12 100 THR B N 1
ATOM 2133 C CA . THR B 1 100 ? -13.922 18.781 8.68 1 96.12 100 THR B CA 1
ATOM 2134 C C . THR B 1 100 ? -12.453 18.469 8.938 1 96.12 100 THR B C 1
ATOM 2136 O O . THR B 1 100 ? -12.109 17.375 9.359 1 96.12 100 THR B O 1
ATOM 2139 N N . ASP B 1 101 ? -11.625 19.438 8.742 1 93.81 101 ASP B N 1
ATOM 2140 C CA . ASP B 1 101 ? -10.203 19.25 9.008 1 93.81 101 ASP B CA 1
ATOM 2141 C C . ASP B 1 101 ? -9.953 18.859 10.461 1 93.81 101 ASP B C 1
ATOM 2143 O O . ASP B 1 101 ? -9.094 18.031 10.742 1 93.81 101 ASP B O 1
ATOM 2147 N N . LYS B 1 102 ? -10.711 19.422 11.352 1 95.38 102 LYS B N 1
ATOM 2148 C CA . LYS B 1 102 ? -10.547 19.172 12.781 1 95.38 102 LYS B CA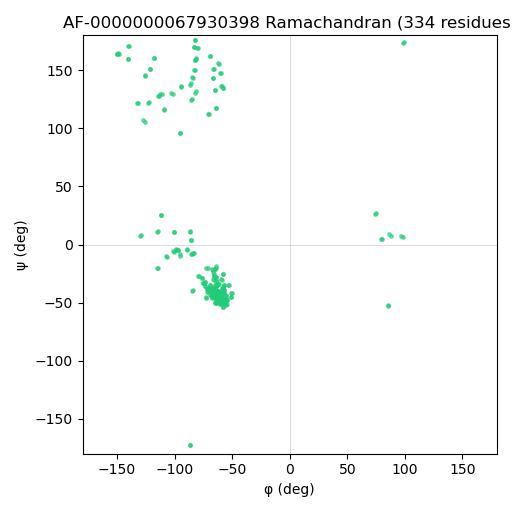 1
ATOM 2149 C C . LYS B 1 102 ? -10.883 17.719 13.117 1 95.38 102 LYS B C 1
ATOM 2151 O O . LYS B 1 102 ? -10.281 17.125 14.023 1 95.38 102 LYS B O 1
ATOM 2156 N N . ALA B 1 103 ? -11.766 17.141 12.391 1 96.5 103 ALA B N 1
ATOM 2157 C CA . ALA B 1 103 ? -12.211 15.773 12.656 1 96.5 103 ALA B CA 1
ATOM 2158 C C . ALA B 1 103 ? -11.062 14.781 12.492 1 96.5 103 ALA B C 1
ATOM 2160 O O . ALA B 1 103 ? -10.992 13.773 13.211 1 96.5 103 ALA B O 1
ATOM 2161 N N . PHE B 1 104 ? -10.117 15.039 11.625 1 96.5 104 PHE B N 1
ATOM 2162 C CA . PHE B 1 104 ? -9.031 14.109 11.328 1 96.5 104 PHE B CA 1
ATOM 2163 C C . PHE B 1 104 ? -8.047 14.055 12.492 1 96.5 104 PHE B C 1
ATOM 2165 O O . PHE B 1 104 ? -7.277 13.094 12.609 1 96.5 104 PHE B O 1
ATOM 2172 N N . ALA B 1 105 ? -8.07 15.039 13.305 1 95 105 ALA B N 1
ATOM 2173 C CA . ALA B 1 105 ? -7.188 15.055 14.469 1 95 105 ALA B CA 1
ATOM 2174 C C . ALA B 1 105 ? -7.848 14.391 15.672 1 95 105 ALA B C 1
ATOM 2176 O O . ALA B 1 105 ? -7.23 14.258 16.734 1 95 105 ALA B O 1
ATOM 2177 N N . GLY B 1 106 ? -9.078 14 15.531 1 96.5 106 GLY B N 1
ATOM 2178 C CA . GLY B 1 106 ? -9.852 13.469 16.641 1 96.5 106 GLY B CA 1
ATOM 2179 C C . GLY B 1 106 ? -9.664 11.977 16.844 1 96.5 106 GLY B C 1
ATOM 2180 O O . GLY B 1 106 ? -8.727 11.383 16.297 1 96.5 106 GLY B O 1
ATOM 2181 N N . ARG B 1 107 ? -10.492 11.43 17.766 1 97.31 107 ARG B N 1
ATOM 2182 C CA . ARG B 1 107 ? -10.539 10.016 18.109 1 97.31 107 ARG B CA 1
ATOM 2183 C C . ARG B 1 107 ? -11.906 9.414 17.797 1 97.31 107 ARG B C 1
ATOM 2185 O O . ARG B 1 107 ? -12.867 10.148 17.562 1 97.31 107 ARG B O 1
ATOM 2192 N N . PHE B 1 108 ? -11.938 8.125 17.688 1 96.81 108 PHE B N 1
ATOM 2193 C CA . PHE B 1 108 ? -13.195 7.406 17.578 1 96.81 108 PHE B CA 1
ATOM 2194 C C . PHE B 1 108 ? -13.156 6.109 18.375 1 96.81 108 PHE B C 1
ATOM 2196 O O . PHE B 1 108 ? -12.086 5.668 18.797 1 96.81 108 PHE B O 1
ATOM 2203 N N . SER B 1 109 ? -14.289 5.613 18.672 1 96.25 109 SER B N 1
ATOM 2204 C CA . SER B 1 109 ? -14.43 4.371 19.438 1 96.25 109 SER B CA 1
ATOM 2205 C C . SER B 1 109 ? -15.297 3.365 18.688 1 96.25 109 SER B C 1
ATOM 2207 O O . SER B 1 109 ? -16.203 3.748 17.938 1 96.25 109 SER B O 1
ATOM 2209 N N . TYR B 1 110 ? -14.969 2.135 18.844 1 94.5 110 TYR B N 1
ATOM 2210 C CA . TYR B 1 110 ? -15.766 1.049 18.281 1 94.5 110 TYR B CA 1
ATOM 2211 C C . TYR B 1 110 ? -15.672 -0.199 19.156 1 94.5 110 TYR B C 1
ATOM 2213 O O . TYR B 1 110 ? -14.828 -0.281 20.047 1 94.5 110 TYR B O 1
ATOM 2221 N N . MET B 1 111 ? -16.562 -1.114 18.938 1 89.5 111 MET B N 1
ATOM 2222 C CA . MET B 1 111 ? -16.594 -2.381 19.672 1 89.5 111 MET B CA 1
ATOM 2223 C C . MET B 1 111 ? -16.031 -3.51 18.812 1 89.5 111 MET B C 1
ATOM 2225 O O . MET B 1 111 ? -16.406 -3.668 17.656 1 89.5 111 MET B O 1
ATOM 2229 N N . THR B 1 112 ? -15.086 -4.258 19.469 1 82.94 112 THR B N 1
ATOM 2230 C CA . THR B 1 112 ? -14.555 -5.426 18.781 1 82.94 112 THR B CA 1
ATOM 2231 C C . THR B 1 112 ? -15.508 -6.609 18.906 1 82.94 112 THR B C 1
ATOM 2233 O O . THR B 1 112 ? -16.516 -6.531 19.609 1 82.94 112 THR B O 1
ATOM 2236 N N . THR B 1 113 ? -15.203 -7.645 18.109 1 76.31 113 THR B N 1
ATOM 2237 C CA . THR B 1 113 ? -16.078 -8.812 18.125 1 76.31 113 THR B CA 1
ATOM 2238 C C . THR B 1 113 ? -16.156 -9.422 19.516 1 76.31 113 THR B C 1
ATOM 2240 O O . THR B 1 113 ? -17.156 -10.039 19.875 1 76.31 113 THR B O 1
ATOM 2243 N N . ASP B 1 114 ? -15.117 -9.258 20.219 1 78.5 114 ASP B N 1
ATOM 2244 C CA . ASP B 1 114 ? -15.117 -9.805 21.578 1 78.5 114 ASP B CA 1
ATOM 2245 C C . ASP B 1 114 ? -15.711 -8.82 22.578 1 78.5 114 ASP B C 1
ATOM 2247 O O . ASP B 1 114 ? -15.492 -8.93 23.781 1 78.5 114 ASP B O 1
ATOM 2251 N N . MET B 1 115 ? -16.297 -7.828 22.078 1 83.56 115 MET B N 1
ATOM 2252 C CA . MET B 1 115 ? -17.094 -6.887 22.859 1 83.56 115 MET B CA 1
ATOM 2253 C C . MET B 1 115 ? -16.203 -5.973 23.688 1 83.56 115 MET B C 1
ATOM 2255 O O . MET B 1 115 ? -16.562 -5.602 24.812 1 83.56 115 MET B O 1
ATOM 2259 N N . ARG B 1 116 ? -15.078 -5.738 23.328 1 88 116 ARG B N 1
ATOM 2260 C CA . ARG B 1 116 ? -14.203 -4.746 23.938 1 88 116 ARG B CA 1
ATOM 2261 C C . ARG B 1 116 ? -14.281 -3.416 23.203 1 88 116 ARG B C 1
ATOM 2263 O O . ARG B 1 116 ? -14.281 -3.387 21.969 1 88 116 ARG B O 1
ATOM 2270 N N . THR B 1 117 ? -14.352 -2.334 23.984 1 92.25 117 THR B N 1
ATOM 2271 C CA . THR B 1 117 ? -14.352 -1.001 23.391 1 92.25 117 THR B CA 1
ATOM 2272 C C . THR B 1 117 ? -12.922 -0.517 23.141 1 92.25 117 THR B C 1
ATOM 2274 O O . THR B 1 117 ? -12.086 -0.563 24.047 1 92.25 117 THR B O 1
ATOM 2277 N N . VAL B 1 118 ? -12.688 -0.174 21.953 1 93.62 118 VAL B N 1
ATOM 2278 C CA . VAL B 1 118 ? -11.383 0.372 21.578 1 93.62 118 VAL B CA 1
ATOM 2279 C C . VAL B 1 118 ? -11.531 1.84 21.188 1 93.62 118 VAL B C 1
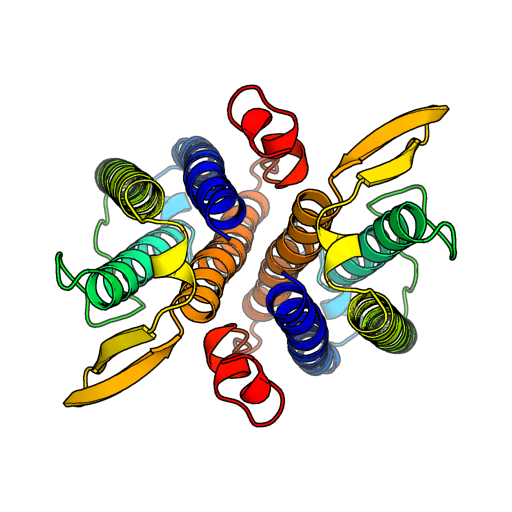ATOM 2281 O O . VAL B 1 118 ? -12.445 2.199 20.438 1 93.62 118 VAL B O 1
ATOM 2284 N N . SER B 1 119 ? -10.742 2.713 21.734 1 96 119 SER B N 1
ATOM 2285 C CA . SER B 1 119 ? -10.641 4.113 21.344 1 96 119 SER B CA 1
ATOM 2286 C C . SER B 1 119 ? -9.273 4.422 20.75 1 96 119 SER B C 1
ATOM 2288 O O . SER B 1 119 ? -8.242 4.09 21.344 1 96 119 SER B O 1
ATOM 2290 N N . GLN B 1 120 ? -9.305 5.012 19.578 1 96.31 120 GLN B N 1
ATOM 2291 C CA . GLN B 1 120 ? -8.023 5.316 18.938 1 96.31 120 GLN B CA 1
ATOM 2292 C C . GLN B 1 120 ? -8.133 6.555 18.047 1 96.31 120 GLN B C 1
ATOM 2294 O O . GLN B 1 120 ? -9.227 7.047 17.797 1 96.31 120 GLN B O 1
ATOM 2299 N N . ARG B 1 121 ? -6.988 7.121 17.688 1 97.75 121 ARG B N 1
ATOM 2300 C CA . ARG B 1 121 ? -6.941 8.297 16.812 1 97.75 121 ARG B CA 1
ATOM 2301 C C . ARG B 1 121 ? -7.426 7.961 15.414 1 97.75 121 ARG B C 1
ATOM 2303 O O . ARG B 1 121 ? -7.148 6.879 14.898 1 97.75 121 ARG B O 1
ATOM 2310 N N . LEU B 1 122 ? -8.094 8.844 14.789 1 98.19 122 LEU B N 1
ATOM 2311 C CA . LEU B 1 122 ? -8.727 8.617 13.492 1 98.19 122 LEU B CA 1
ATOM 2312 C C . LEU B 1 122 ? -7.688 8.547 12.383 1 98.19 122 LEU B C 1
ATOM 2314 O O . LEU B 1 122 ? -7.707 7.621 11.562 1 98.19 122 LEU B O 1
ATOM 2318 N N . ALA B 1 123 ? -6.73 9.43 12.344 1 98.19 123 ALA B N 1
ATOM 2319 C CA . ALA B 1 123 ? -5.82 9.57 11.211 1 98.19 123 ALA B CA 1
ATOM 2320 C C . ALA B 1 123 ? -4.949 8.328 11.047 1 98.19 123 ALA B C 1
ATOM 2322 O O . ALA B 1 123 ? -4.855 7.762 9.961 1 98.19 123 ALA B O 1
ATOM 2323 N N . PRO B 1 124 ? -4.387 7.805 12.156 1 98.25 124 PRO B N 1
ATOM 2324 C CA . PRO B 1 124 ? -3.629 6.559 12 1 98.25 124 PRO B CA 1
ATOM 2325 C C . PRO B 1 124 ? -4.5 5.391 11.555 1 98.25 124 PRO B C 1
ATOM 2327 O O . PRO B 1 124 ? -4.047 4.535 10.781 1 98.25 124 PRO B O 1
ATOM 2330 N N . ALA B 1 125 ? -5.703 5.344 12.023 1 98.31 125 ALA B N 1
ATOM 2331 C CA . ALA B 1 125 ? -6.609 4.27 11.625 1 98.31 125 ALA B CA 1
ATOM 2332 C C . ALA B 1 125 ? -6.977 4.383 10.148 1 98.31 125 ALA B C 1
ATOM 2334 O O . ALA B 1 125 ? -7.039 3.375 9.438 1 98.31 125 ALA B O 1
ATOM 2335 N N . LEU B 1 126 ? -7.215 5.594 9.68 1 98.56 126 LEU B N 1
ATOM 2336 C CA . LEU B 1 126 ? -7.473 5.816 8.266 1 98.56 126 LEU B CA 1
ATOM 2337 C C . LEU B 1 126 ? -6.258 5.438 7.426 1 98.56 126 LEU B C 1
ATOM 2339 O O . LEU B 1 126 ? -6.402 4.867 6.34 1 98.56 126 LEU B O 1
ATOM 2343 N N . SER B 1 127 ? -5.066 5.773 7.914 1 98.75 127 SER B N 1
ATOM 2344 C CA . SER B 1 127 ? -3.838 5.367 7.242 1 98.75 127 SER B CA 1
ATOM 2345 C C . SER B 1 127 ? -3.77 3.852 7.086 1 98.75 127 SER B C 1
ATOM 2347 O O . SER B 1 127 ? -3.352 3.348 6.043 1 98.75 127 SER B O 1
ATOM 2349 N N . HIS B 1 128 ? -4.219 3.145 8.102 1 98.75 128 HIS B N 1
ATOM 2350 C CA . HIS B 1 128 ? -4.25 1.688 8.031 1 98.75 128 HIS B CA 1
ATOM 2351 C C . HIS B 1 128 ? -5.207 1.212 6.941 1 98.75 128 HIS B C 1
ATOM 2353 O O . HIS B 1 128 ? -4.871 0.316 6.164 1 98.75 128 HIS B O 1
ATOM 2359 N N . LEU B 1 129 ? -6.375 1.815 6.898 1 98.75 129 LEU B N 1
ATOM 2360 C CA . LEU B 1 129 ? -7.359 1.413 5.898 1 98.75 129 LEU B CA 1
ATOM 2361 C C . LEU B 1 129 ? -6.77 1.491 4.496 1 98.75 129 LEU B C 1
ATOM 2363 O O . LEU B 1 129 ? -6.809 0.513 3.746 1 98.75 129 LEU B O 1
ATOM 2367 N N . PHE B 1 130 ? -6.195 2.607 4.148 1 98.88 130 PHE B N 1
ATOM 2368 C CA . PHE B 1 130 ? -5.703 2.82 2.791 1 98.88 130 PHE B CA 1
ATOM 2369 C C . PHE B 1 130 ? -4.434 2.014 2.545 1 98.88 130 PHE B C 1
ATOM 2371 O O . PHE B 1 130 ? -4.215 1.518 1.438 1 98.88 130 PHE B O 1
ATOM 2378 N N . ASN B 1 131 ? -3.564 1.853 3.541 1 98.88 131 ASN B N 1
ATOM 2379 C CA . ASN B 1 131 ? -2.369 1.024 3.416 1 98.88 131 ASN B CA 1
ATOM 2380 C C . ASN B 1 131 ? -2.725 -0.437 3.16 1 98.88 131 ASN B C 1
ATOM 2382 O O . ASN B 1 131 ? -2.092 -1.099 2.334 1 98.88 131 ASN B O 1
ATOM 2386 N N . HIS B 1 132 ? -3.711 -0.897 3.902 1 98.88 132 HIS B N 1
ATOM 2387 C CA . HIS B 1 132 ? -4.199 -2.262 3.734 1 98.88 132 HIS B CA 1
ATOM 2388 C C . HIS B 1 132 ? -4.727 -2.488 2.322 1 98.88 132 HIS B C 1
ATOM 2390 O O . HIS B 1 132 ? -4.445 -3.52 1.708 1 98.88 132 HIS B O 1
ATOM 2396 N N . GLN B 1 133 ? -5.512 -1.518 1.829 1 98.75 133 GLN B N 1
ATOM 2397 C CA . GLN B 1 133 ? -5.992 -1.585 0.453 1 98.75 133 GLN B CA 1
ATOM 2398 C C . GLN B 1 133 ? -4.832 -1.697 -0.531 1 98.75 133 GLN B C 1
ATOM 2400 O O . GLN B 1 133 ? -4.855 -2.537 -1.434 1 98.75 133 GLN B O 1
ATOM 2405 N N . THR B 1 134 ? -3.863 -0.865 -0.373 1 98.94 134 THR B N 1
ATOM 2406 C CA . THR B 1 134 ? -2.717 -0.867 -1.276 1 98.94 134 THR B CA 1
ATOM 2407 C C . THR B 1 134 ? -2.002 -2.215 -1.239 1 98.94 134 THR B C 1
ATOM 2409 O O . THR B 1 134 ? -1.647 -2.764 -2.285 1 98.94 134 THR B O 1
ATOM 2412 N N . HIS B 1 135 ? -1.798 -2.779 -0.045 1 98.88 135 HIS B N 1
ATOM 2413 C CA . HIS B 1 135 ? -1.126 -4.062 0.139 1 98.88 135 HIS B CA 1
ATOM 2414 C C . HIS B 1 135 ? -1.839 -5.172 -0.626 1 98.88 135 HIS B C 1
ATOM 2416 O O . HIS B 1 135 ? -1.231 -5.844 -1.462 1 98.88 135 HIS B O 1
ATOM 2422 N N . HIS B 1 136 ? -3.084 -5.324 -0.411 1 98.88 136 HIS B N 1
ATOM 2423 C CA . HIS B 1 136 ? -3.809 -6.441 -1.009 1 98.88 136 HIS B CA 1
ATOM 2424 C C . HIS B 1 136 ? -4.148 -6.16 -2.469 1 98.88 136 HIS B C 1
ATOM 2426 O O . HIS B 1 136 ? -4.258 -7.086 -3.275 1 98.88 136 HIS B O 1
ATOM 2432 N N . ARG B 1 137 ? -4.281 -4.863 -2.836 1 98.88 137 ARG B N 1
ATOM 2433 C CA . ARG B 1 137 ? -4.402 -4.551 -4.258 1 98.88 137 ARG B CA 1
ATOM 2434 C C . ARG B 1 137 ? -3.125 -4.918 -5.008 1 98.88 137 ARG B C 1
ATOM 2436 O O . ARG B 1 137 ? -3.178 -5.348 -6.16 1 98.88 137 ARG B O 1
ATOM 2443 N N . GLY B 1 138 ? -1.959 -4.75 -4.371 1 98.81 138 GLY B N 1
ATOM 2444 C CA . GLY B 1 138 ? -0.716 -5.258 -4.934 1 98.81 138 GLY B CA 1
ATOM 2445 C C . GLY B 1 138 ? -0.737 -6.754 -5.176 1 98.81 138 GLY B C 1
ATOM 2446 O O . GLY B 1 138 ? -0.203 -7.23 -6.18 1 98.81 138 GLY B O 1
ATOM 2447 N N . GLN B 1 139 ? -1.354 -7.461 -4.289 1 98.88 139 GLN B N 1
ATOM 2448 C CA . GLN B 1 139 ? -1.485 -8.898 -4.469 1 98.88 139 GLN B CA 1
ATOM 2449 C C . GLN B 1 139 ? -2.469 -9.227 -5.59 1 98.88 139 GLN B C 1
ATOM 2451 O O . GLN B 1 139 ? -2.23 -10.141 -6.383 1 98.88 139 GLN B O 1
ATOM 2456 N N . ALA B 1 140 ? -3.555 -8.477 -5.621 1 98.94 140 ALA B N 1
ATOM 2457 C CA . ALA B 1 140 ? -4.492 -8.656 -6.727 1 98.94 140 ALA B CA 1
ATOM 2458 C C . ALA B 1 140 ? -3.809 -8.406 -8.07 1 98.94 140 ALA B C 1
ATOM 2460 O O . ALA B 1 140 ? -4.027 -9.148 -9.031 1 98.94 140 ALA B O 1
ATOM 2461 N N . HIS B 1 141 ? -3.061 -7.328 -8.141 1 98.88 141 HIS B N 1
ATOM 2462 C CA . HIS B 1 141 ? -2.254 -7.035 -9.32 1 98.88 141 HIS B CA 1
ATOM 2463 C C . HIS B 1 141 ? -1.389 -8.234 -9.711 1 98.88 141 HIS B C 1
ATOM 2465 O O . HIS B 1 141 ? -1.32 -8.602 -10.883 1 98.88 141 HIS B O 1
ATOM 2471 N N . MET B 1 142 ? -0.764 -8.828 -8.711 1 98.88 142 MET B N 1
ATOM 2472 C CA . MET B 1 142 ? 0.117 -9.953 -8.992 1 98.88 142 MET B CA 1
ATOM 2473 C C . MET B 1 142 ? -0.686 -11.172 -9.438 1 98.88 142 MET B C 1
ATOM 2475 O O . MET B 1 142 ? -0.211 -11.969 -10.25 1 98.88 142 MET B O 1
ATOM 2479 N N . CYS B 1 143 ? -1.916 -11.398 -8.906 1 98.88 143 CYS B N 1
ATOM 2480 C CA . CYS B 1 143 ? -2.77 -12.461 -9.43 1 98.88 143 CYS B CA 1
ATOM 2481 C C . CYS B 1 143 ? -2.896 -12.359 -10.945 1 98.88 143 CYS B C 1
ATOM 2483 O O . CYS B 1 143 ? -2.838 -13.375 -11.648 1 98.88 143 CYS B O 1
ATOM 2485 N N . LEU B 1 144 ? -3.051 -11.125 -11.445 1 98.81 144 LEU B N 1
ATOM 2486 C CA . LEU B 1 144 ? -3.18 -10.914 -12.883 1 98.81 144 LEU B CA 1
ATOM 2487 C C . LEU B 1 144 ? -1.914 -11.352 -13.617 1 98.81 144 LEU B C 1
ATOM 2489 O O . LEU B 1 144 ? -1.983 -12.07 -14.609 1 98.81 144 LEU B O 1
ATOM 2493 N N . THR B 1 145 ? -0.756 -10.992 -13.094 1 98.62 145 THR B N 1
ATOM 2494 C CA . THR B 1 145 ? 0.484 -11.305 -13.797 1 98.62 145 THR B CA 1
ATOM 2495 C C . THR B 1 145 ? 0.811 -12.789 -13.688 1 98.62 145 THR B C 1
ATOM 2497 O O . THR B 1 145 ? 1.377 -13.375 -14.617 1 98.62 145 THR B O 1
ATOM 2500 N N . VAL B 1 146 ? 0.454 -13.445 -12.602 1 98.5 146 VAL B N 1
ATOM 2501 C CA . VAL B 1 146 ? 0.615 -14.891 -12.477 1 98.5 146 VAL B CA 1
ATOM 2502 C C . VAL B 1 146 ? -0.226 -15.602 -13.539 1 98.5 146 VAL B C 1
ATOM 2504 O O . VAL B 1 146 ? 0.19 -16.625 -14.086 1 98.5 146 VAL B O 1
ATOM 2507 N N . LEU B 1 147 ? -1.333 -15.016 -13.836 1 98.38 147 LEU B N 1
ATOM 2508 C CA . LEU B 1 147 ? -2.254 -15.609 -14.805 1 98.38 147 LEU B CA 1
ATOM 2509 C C . LEU B 1 147 ? -1.879 -15.211 -16.219 1 98.38 147 LEU B C 1
ATOM 2511 O O . LEU B 1 147 ? -2.623 -15.492 -17.172 1 98.38 147 LEU B O 1
ATOM 2515 N N . GLY B 1 148 ? -0.789 -14.5 -16.391 1 97.31 148 GLY B N 1
ATOM 2516 C CA . GLY B 1 148 ? -0.26 -14.188 -17.719 1 97.31 148 GLY B CA 1
ATOM 2517 C C . GLY B 1 148 ? -0.857 -12.922 -18.297 1 97.31 148 GLY B C 1
ATOM 2518 O O . GLY B 1 148 ? -0.69 -12.648 -19.5 1 97.31 148 GLY B O 1
ATOM 2519 N N . ARG B 1 149 ? -1.636 -12.172 -17.531 1 98.06 149 ARG B N 1
ATOM 2520 C CA . ARG B 1 149 ? -2.209 -10.914 -17.984 1 98.06 149 ARG B CA 1
ATOM 2521 C C . ARG B 1 149 ? -1.206 -9.773 -17.844 1 98.06 149 ARG B C 1
ATOM 2523 O O . ARG B 1 149 ? -0.235 -9.883 -17.094 1 98.06 149 ARG B O 1
ATOM 2530 N N . PRO B 1 150 ? -1.422 -8.695 -18.594 1 96.94 150 PRO B N 1
ATOM 2531 C CA . PRO B 1 150 ? -0.5 -7.562 -18.516 1 96.94 150 PRO B CA 1
ATOM 2532 C C . PRO B 1 150 ? -0.541 -6.875 -17.141 1 96.94 150 PRO B C 1
ATOM 2534 O O . PRO B 1 150 ? -1.564 -6.922 -16.453 1 96.94 150 PRO B O 1
ATOM 2537 N N . SER B 1 151 ? 0.603 -6.289 -16.781 1 97.31 151 SER B N 1
ATOM 2538 C CA . SER B 1 151 ? 0.679 -5.441 -15.602 1 97.31 151 SER B CA 1
ATOM 2539 C C . SER B 1 151 ? -0.265 -4.25 -15.711 1 97.31 151 SER B C 1
ATOM 2541 O O . SER B 1 151 ? -0.504 -3.74 -16.812 1 97.31 151 SER B O 1
ATOM 2543 N N . VAL B 1 152 ? -0.816 -3.781 -14.586 1 98.12 152 VAL B N 1
ATOM 2544 C CA . VAL B 1 152 ? -1.72 -2.639 -14.5 1 98.12 152 VAL B CA 1
ATOM 2545 C C . VAL B 1 152 ? -1.011 -1.471 -13.82 1 98.12 152 VAL B C 1
ATOM 2547 O O . VAL B 1 152 ? -0.583 -1.584 -12.664 1 98.12 152 VAL B O 1
ATOM 2550 N N . PRO B 1 153 ? -0.778 -0.324 -14.492 1 98 153 PRO B N 1
ATOM 2551 C CA . PRO B 1 153 ? -0.16 0.825 -13.828 1 98 153 PRO B CA 1
ATOM 2552 C C . PRO B 1 153 ? -1.025 1.394 -12.703 1 98 153 PRO B C 1
ATOM 2554 O O . PRO B 1 153 ? -2.125 1.89 -12.961 1 98 153 PRO B O 1
ATOM 2557 N N . LEU B 1 154 ? -0.529 1.349 -11.492 1 98.44 154 LEU B N 1
ATOM 2558 C CA . LEU B 1 154 ? -1.329 1.739 -10.336 1 98.44 154 LEU B CA 1
ATOM 2559 C C . LEU B 1 154 ? -0.576 2.738 -9.469 1 98.44 154 LEU B C 1
ATOM 2561 O O . LEU B 1 154 ? -1.05 3.113 -8.391 1 98.44 154 LEU B O 1
ATOM 2565 N N . ASP B 1 155 ? 0.545 3.242 -9.906 1 98.5 155 ASP B N 1
ATOM 2566 C CA . ASP B 1 155 ? 1.35 4.129 -9.07 1 98.5 155 ASP B CA 1
ATOM 2567 C C . ASP B 1 155 ? 0.559 5.371 -8.664 1 98.5 155 ASP B C 1
ATOM 2569 O O . ASP B 1 155 ? -0.115 5.98 -9.5 1 98.5 155 ASP B O 1
ATOM 2573 N N . LEU B 1 156 ? 0.702 5.703 -7.391 1 98.75 156 LEU B N 1
ATOM 2574 C CA . LEU B 1 156 ? 0.057 6.922 -6.91 1 98.75 156 LEU B CA 1
ATOM 2575 C C . LEU B 1 156 ? 0.523 8.133 -7.711 1 98.75 156 LEU B C 1
ATOM 2577 O O . LEU B 1 156 ? -0.259 9.055 -7.965 1 98.75 156 LEU B O 1
ATOM 2581 N N . MET B 1 157 ? 1.767 8.172 -8.133 1 97.44 157 MET B N 1
ATOM 2582 C CA . MET B 1 157 ? 2.295 9.289 -8.914 1 97.44 157 MET B CA 1
ATOM 2583 C C . MET B 1 157 ? 1.564 9.414 -10.25 1 97.44 157 MET B C 1
ATOM 2585 O O . MET B 1 157 ? 1.352 10.523 -10.742 1 97.44 157 MET B O 1
ATOM 2589 N N . LEU B 1 158 ? 1.278 8.281 -10.883 1 98.06 158 LEU B N 1
ATOM 2590 C CA . LEU B 1 158 ? 0.502 8.312 -12.117 1 98.06 158 LEU B CA 1
ATOM 2591 C C . LEU B 1 158 ? -0.861 8.953 -11.883 1 98.06 158 LEU B C 1
ATOM 2593 O O . LEU B 1 158 ? -1.314 9.766 -12.695 1 98.06 158 LEU B O 1
ATOM 2597 N N . PHE B 1 159 ? -1.534 8.586 -10.812 1 98.75 159 PHE B N 1
ATOM 2598 C CA . PHE B 1 159 ? -2.801 9.195 -10.43 1 98.75 159 PHE B CA 1
ATOM 2599 C C . PHE B 1 159 ? -2.631 10.695 -10.211 1 98.75 159 PHE B C 1
ATOM 2601 O O . PHE B 1 159 ? -3.42 11.492 -10.711 1 98.75 159 PHE B O 1
ATOM 2608 N N . GLN B 1 160 ? -1.593 11.078 -9.438 1 98.19 160 GLN B N 1
ATOM 2609 C CA . GLN B 1 160 ? -1.331 12.477 -9.102 1 98.19 160 GLN B CA 1
ATOM 2610 C C . GLN B 1 160 ? -1.139 13.312 -10.367 1 98.19 160 GLN B C 1
ATOM 2612 O O . GLN B 1 160 ? -1.394 14.516 -10.359 1 98.19 160 GLN B O 1
ATOM 2617 N N . ARG B 1 161 ? -0.728 12.688 -11.43 1 96.19 161 ARG B N 1
ATOM 2618 C CA . ARG B 1 161 ? -0.457 13.391 -12.68 1 96.19 161 ARG B CA 1
ATOM 2619 C C . ARG B 1 161 ? -1.649 13.305 -13.633 1 96.19 161 ARG B C 1
ATOM 2621 O O . ARG B 1 161 ? -1.647 13.922 -14.695 1 96.19 161 ARG B O 1
ATOM 2628 N N . SER B 1 162 ? -2.65 12.586 -13.266 1 97.44 162 SER B N 1
ATOM 2629 C CA . SER B 1 162 ? -3.85 12.438 -14.086 1 97.44 162 SER B CA 1
ATOM 2630 C C . SER B 1 162 ? -4.812 13.602 -13.867 1 97.44 162 SER B C 1
ATOM 2632 O O . SER B 1 162 ? -4.633 14.398 -12.953 1 97.44 162 SER B O 1
ATOM 2634 N N . GLU B 1 163 ? -5.832 13.656 -14.719 1 96.12 163 GLU B N 1
ATOM 2635 C CA . GLU B 1 163 ? -6.863 14.68 -14.594 1 96.12 163 GLU B CA 1
ATOM 2636 C C . GLU B 1 163 ? -7.625 14.547 -13.281 1 96.12 163 GLU B C 1
ATOM 2638 O O . GLU B 1 163 ? -7.957 15.547 -12.648 1 96.12 163 GLU B O 1
ATOM 2643 N N . GLU B 1 164 ? -7.832 13.32 -12.805 1 94.62 164 GLU B N 1
ATOM 2644 C CA . GLU B 1 164 ? -8.609 13.047 -11.602 1 94.62 164 GLU B CA 1
ATOM 2645 C C . GLU B 1 164 ? -7.824 13.398 -10.344 1 94.62 164 GLU B C 1
ATOM 2647 O O . GLU B 1 164 ? -8.406 13.773 -9.32 1 94.62 164 GLU B O 1
ATOM 2652 N N . GLY B 1 165 ? -6.508 13.203 -10.445 1 97.56 165 GLY B N 1
ATOM 2653 C CA . GLY B 1 165 ? -5.715 13.234 -9.227 1 97.56 165 GLY B CA 1
ATOM 2654 C C . GLY B 1 165 ? -4.883 14.5 -9.094 1 97.56 165 GLY B C 1
ATOM 2655 O O . GLY B 1 165 ? -4.371 14.797 -8.016 1 97.56 165 GLY B O 1
ATOM 2656 N N . ARG B 1 166 ? -4.777 15.344 -10.172 1 95.38 166 ARG B N 1
ATOM 2657 C CA . ARG B 1 166 ? -3.824 16.453 -10.211 1 95.38 166 ARG B CA 1
ATOM 2658 C C . ARG B 1 166 ? -4.172 17.5 -9.164 1 95.38 166 ARG B C 1
ATOM 2660 O O . ARG B 1 166 ? -3.301 18.266 -8.727 1 95.38 166 ARG B O 1
ATOM 2667 N N . ALA B 1 167 ? -5.418 17.594 -8.75 1 94.06 167 ALA B N 1
ATOM 2668 C CA . ALA B 1 167 ? -5.824 18.578 -7.754 1 94.06 167 ALA B CA 1
ATOM 2669 C C . ALA B 1 167 ? -5.156 18.297 -6.406 1 94.06 167 ALA B C 1
ATOM 2671 O O . ALA B 1 167 ? -5.082 19.188 -5.555 1 94.06 167 ALA B O 1
ATOM 2672 N N . TYR B 1 168 ? -4.688 17.031 -6.184 1 94.62 168 TYR B N 1
ATOM 2673 C CA . TYR B 1 168 ? -4.082 16.656 -4.91 1 94.62 168 TYR B CA 1
ATOM 2674 C C . TYR B 1 168 ? -2.566 16.781 -4.969 1 94.62 168 TYR B C 1
ATOM 2676 O O . TYR B 1 168 ? -1.884 16.609 -3.957 1 94.62 168 TYR B O 1
ATOM 2684 N N . ALA B 1 169 ? -1.985 17.031 -6.16 1 90.44 169 ALA B N 1
ATOM 2685 C CA . ALA B 1 169 ? -0.549 16.938 -6.406 1 90.44 169 ALA B CA 1
ATOM 2686 C C . ALA B 1 169 ? 0.142 18.266 -6.109 1 90.44 169 ALA B C 1
ATOM 2688 O O . ALA B 1 169 ? -0.497 19.312 -6.121 1 90.44 169 ALA B O 1
#

Organism: Mesorhizobium plurifarium (NCBI:txid69974)

InterPro domains:
  IPR007837 DNA damage-inducible protein DinB [PF05163] (1-163)
  IPR007837 DNA damage-inducible protein DinB [PTHR37302] (1-162)
  IPR034660 DinB/YfiT-like putative metalloenzymes [G3DSA:1.20.120.450] (1-160)
  IPR034660 DinB/YfiT-like putative metalloenzymes [SSF109854] (4-144)

pLDDT: mean 97.08, std 3.34, range [76.31, 98.94]

Foldseek 3Di:
DLLVLLLLLLLLLVLLVQLLVLVVPDDLCLQQQQLPFPLRGLQQLLQLLLQVLQQVVCQVPVDGDHDPDSRDRPDSDSVVSSVSSNVSSVVSSVVSNPDDPVQQQDKGWDADPVGDIDIDHNNVSSVVSSVVSVVSSVVSQVSCVSVVHDGTDSDSVVQCPDPSNVVSD/DLLVLLLLLLLLLVLLVQLLVLVVPDDLCLQQQQLPFPLRGLQQLLQLLLQVLQQVVCQVPVDGDHDPDSRDRPDSDSVVSSVSSNVSSVVSSVVSNPDDPVQQQDKGWDADPVGDIDIDHNNVSSVVSSVVSVVSSVVSQVSCVSVVHDGTDSDSVVQCPDPSNVVSD